Protein 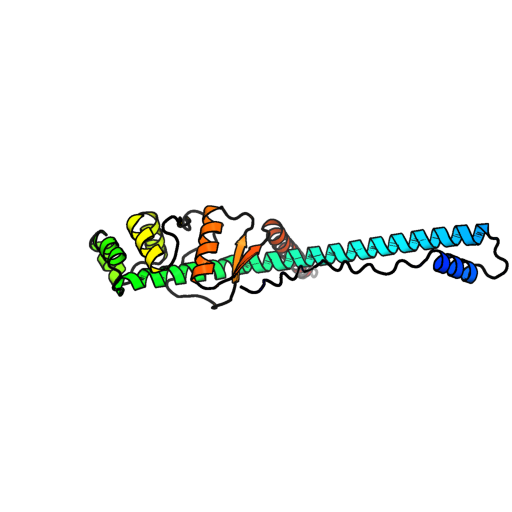AF-L1IC86-F1 (afdb_monomer_lite)

Foldseek 3Di:
DDDDDPDDPDDPPPPDDDDDLVNLLVVLCVVVDPPDDPVSSVVSSVVVVVVVVVVVVVVVVVVVVVVLVVLLVVLLVLLVCQLLQVLLLLLVLVVLLLCLLVDPQPQLVVLLVPDDPVVSVCSNVVNQFSVNVLVVLQVRLSNVLSSCVSLVHHSPQHDDDCPPDPSNSNPGRDPDRDDDPDQEHEDEPPDPPSVVSNVVRSSVSSNHYYDYHYPVSSVVSVVVVVVVVVVVVVVPDDPPDDDD

Secondary structure (DSSP, 8-state):
-----------------PPPHHHHHHHHHHHH-TT--HHHHHHHHHHHHHHHHHHHHHHHHHHHHHHHHHHHHHHHHHHHHHHHHHHHHHHHHHHHHHGGGG---HHHHHHHHTS-HHHHHHHHTT-S-HHHHHHHHHH-HHHHHHHHHHHT--TTPPPP-TTS-SSS---S--SS--S---SEEEEETTS-HHHHHHHHHHHHHTT-EEEEE-HHHHHHHHHHHHHHHHHHHHHTS-------

Sequence (244 aa):
MAEAATMRAGSEEQERPRRSHESLIATAMRLLGEQARGDQIALLAMLLQEKEMEKEFEIQLVMKDRDMAHAIQINKFKRQLSYVTQRYLLEKLFFKVFSLVDSQDRPAQQALAKLPTSLRKRFKQKSLSMTELNRLLLANHKLRIAAWEYVGLPRWLQLPHFDESPELLCGILSEAMHSPNGAYVYISDQAPAVEAKFFKNLARVFRKELETYNQDLAEQGIQEEVVEARRTAATAAPVADASA

Radius of gyration: 30.84 Å; chains: 1; bounding box: 62×76×94 Å

pLDDT: mean 79.37, std 16.98, range [31.97, 97.69]

Structure (mmCIF, N/CA/C/O backbone):
data_AF-L1IC86-F1
#
_entry.id   AF-L1IC86-F1
#
loop_
_atom_site.group_PDB
_atom_site.id
_atom_site.type_symbol
_atom_site.label_atom_id
_atom_site.label_alt_id
_atom_site.label_comp_id
_atom_site.label_asym_id
_atom_site.label_entity_id
_atom_site.label_seq_id
_atom_site.pdbx_PDB_ins_code
_atom_site.Cartn_x
_atom_site.Cartn_y
_atom_site.Cartn_z
_atom_site.occupancy
_atom_site.B_iso_or_equiv
_atom_site.auth_seq_id
_atom_site.auth_comp_id
_atom_site.auth_asym_id
_atom_site.auth_atom_id
_atom_site.pdbx_PDB_model_num
ATOM 1 N N . MET A 1 1 ? -21.423 -28.073 -15.593 1.00 45.12 1 MET A N 1
ATOM 2 C CA . MET A 1 1 ? -20.290 -28.671 -16.327 1.00 45.12 1 MET A CA 1
ATOM 3 C C . MET A 1 1 ? -20.274 -28.058 -17.714 1.00 45.12 1 MET A C 1
ATOM 5 O O . MET A 1 1 ? -21.299 -28.160 -18.369 1.00 45.12 1 MET A O 1
ATOM 9 N N . ALA A 1 2 ? -19.182 -27.360 -18.042 1.00 31.97 2 ALA A N 1
ATOM 10 C CA . ALA A 1 2 ? -18.778 -26.717 -19.310 1.00 31.97 2 ALA A CA 1
ATOM 11 C C . ALA A 1 2 ? -17.946 -25.491 -18.880 1.00 31.97 2 ALA A C 1
ATOM 13 O O . ALA A 1 2 ? -18.489 -24.550 -18.310 1.00 31.97 2 ALA A O 1
ATOM 14 N N . GLU A 1 3 ? -16.646 -25.668 -18.671 1.00 32.69 3 GLU A N 1
ATOM 15 C CA . GLU A 1 3 ? -15.548 -25.534 -19.646 1.00 32.69 3 GLU A CA 1
ATOM 16 C C . GLU A 1 3 ? -14.850 -24.180 -19.473 1.00 32.69 3 GLU A C 1
ATOM 18 O O . GLU A 1 3 ? -15.354 -23.115 -19.815 1.00 32.69 3 GLU A O 1
ATOM 23 N N . ALA A 1 4 ? -13.679 -24.266 -18.845 1.00 37.12 4 ALA A N 1
ATOM 24 C CA . ALA A 1 4 ? -12.734 -23.188 -18.662 1.00 37.12 4 ALA A CA 1
ATOM 25 C C . ALA A 1 4 ? -11.945 -22.992 -19.962 1.00 37.12 4 ALA A C 1
ATOM 27 O O . ALA A 1 4 ? -11.180 -23.868 -20.363 1.00 37.12 4 ALA A O 1
ATOM 28 N N . ALA A 1 5 ? -12.101 -21.831 -20.595 1.00 36.03 5 ALA A N 1
ATOM 29 C CA . ALA A 1 5 ? -11.202 -21.380 -21.648 1.00 36.03 5 ALA A CA 1
ATOM 30 C C . ALA A 1 5 ? -10.031 -20.620 -21.011 1.00 36.03 5 ALA A C 1
ATOM 32 O O . ALA A 1 5 ? -10.081 -19.417 -20.761 1.00 36.03 5 ALA A O 1
ATOM 33 N N . THR A 1 6 ? -8.970 -21.364 -20.721 1.00 38.81 6 THR A N 1
ATOM 34 C CA . THR A 1 6 ? -7.653 -20.851 -20.350 1.00 38.81 6 THR A CA 1
ATOM 35 C C . THR A 1 6 ? -6.984 -20.283 -21.603 1.00 38.81 6 THR A C 1
ATOM 37 O O . THR A 1 6 ? -6.349 -21.024 -22.351 1.00 38.81 6 THR A O 1
ATOM 40 N N . MET A 1 7 ? -7.112 -18.981 -21.863 1.00 34.59 7 MET A N 1
ATOM 41 C CA . MET A 1 7 ? -6.262 -18.327 -22.861 1.00 34.59 7 MET A CA 1
ATOM 42 C C . MET A 1 7 ? -4.906 -18.006 -22.233 1.00 34.59 7 MET A C 1
ATOM 44 O O . MET A 1 7 ? -4.754 -17.078 -21.442 1.00 34.59 7 MET A O 1
ATOM 48 N N . ARG A 1 8 ? -3.923 -18.842 -22.577 1.00 36.06 8 ARG A N 1
ATOM 49 C CA . ARG A 1 8 ? -2.498 -18.553 -22.430 1.00 36.06 8 ARG A CA 1
ATOM 50 C C . ARG A 1 8 ? -2.175 -17.350 -23.317 1.00 36.06 8 ARG A C 1
ATOM 52 O O . ARG A 1 8 ? -2.253 -17.465 -24.535 1.00 36.06 8 ARG A O 1
ATOM 59 N N . ALA A 1 9 ? -1.795 -16.229 -22.714 1.00 37.00 9 ALA A N 1
ATOM 60 C CA . ALA A 1 9 ? -1.050 -15.192 -23.412 1.00 37.00 9 ALA A CA 1
ATOM 61 C C . ALA A 1 9 ? 0.350 -15.760 -23.688 1.00 37.00 9 ALA A C 1
ATOM 63 O O . ALA A 1 9 ? 1.214 -15.773 -22.813 1.00 37.00 9 ALA A O 1
ATOM 64 N N . GLY A 1 10 ? 0.512 -16.358 -24.867 1.00 35.22 10 GLY A N 1
ATOM 65 C CA . GLY A 1 10 ? 1.820 -16.662 -25.421 1.00 35.22 10 GLY A CA 1
ATOM 66 C C . GLY A 1 10 ? 2.490 -15.348 -25.786 1.00 35.22 10 GLY A C 1
ATOM 67 O O . GLY A 1 10 ? 1.904 -14.523 -26.481 1.00 35.22 10 GLY A O 1
ATOM 68 N N . SER A 1 11 ? 3.688 -15.152 -25.259 1.00 39.22 11 SER A N 1
ATOM 69 C CA . SER A 1 11 ? 4.608 -14.093 -25.632 1.00 39.22 11 SER A CA 1
ATOM 70 C C . SER A 1 11 ? 4.870 -14.178 -27.137 1.00 39.22 11 SER A C 1
ATOM 72 O O . SER A 1 11 ? 5.608 -15.050 -27.588 1.00 39.22 11 SER A O 1
ATOM 74 N N . GLU A 1 12 ? 4.252 -13.303 -27.925 1.00 37.78 12 GLU A N 1
ATOM 75 C CA . GLU A 1 12 ? 4.724 -13.019 -29.277 1.00 37.78 12 GLU A CA 1
ATOM 76 C C . GLU A 1 12 ? 6.005 -12.189 -29.137 1.00 37.78 12 GLU A C 1
ATOM 78 O O . GLU A 1 12 ? 5.991 -10.959 -29.132 1.00 37.78 12 GLU A O 1
ATOM 83 N N . GLU A 1 13 ? 7.133 -12.881 -28.963 1.00 36.81 13 GLU A N 1
ATOM 84 C CA . GLU A 1 13 ? 8.427 -12.356 -29.384 1.00 36.81 13 GLU A CA 1
ATOM 85 C C . GLU A 1 13 ? 8.321 -12.107 -30.887 1.00 36.81 13 GLU A C 1
ATOM 87 O O . GLU A 1 13 ? 8.366 -13.017 -31.714 1.00 36.81 13 GLU A O 1
ATOM 92 N N . GLN A 1 14 ? 8.079 -10.851 -31.237 1.00 36.75 14 GLN A N 1
ATOM 93 C CA . GLN A 1 14 ? 8.044 -10.390 -32.609 1.00 36.75 14 GLN A CA 1
ATOM 94 C C . GLN A 1 14 ? 9.484 -10.420 -33.143 1.00 36.75 14 GLN A C 1
ATOM 96 O O . GLN A 1 14 ? 10.206 -9.424 -33.069 1.00 36.75 14 GLN A O 1
ATOM 101 N N . GLU A 1 15 ? 9.928 -11.584 -33.631 1.00 38.53 15 GLU A N 1
ATOM 102 C CA . GLU A 1 15 ? 11.187 -11.731 -34.365 1.00 38.53 15 GLU A CA 1
ATOM 103 C C . GLU A 1 15 ? 11.181 -10.739 -35.535 1.00 38.53 15 GLU A C 1
ATOM 105 O O . GLU A 1 15 ? 10.415 -10.860 -36.496 1.00 38.53 15 GLU A O 1
ATOM 110 N N . ARG A 1 16 ? 12.029 -9.709 -35.449 1.00 49.69 16 ARG A N 1
ATOM 111 C CA . ARG A 1 16 ? 12.295 -8.838 -36.594 1.00 49.69 16 ARG A CA 1
ATOM 112 C C . ARG A 1 16 ? 12.977 -9.668 -37.687 1.00 49.69 16 ARG A C 1
ATOM 114 O O . ARG A 1 16 ? 13.834 -10.495 -37.375 1.00 49.69 16 ARG A O 1
ATOM 121 N N . PRO A 1 17 ? 12.650 -9.450 -38.971 1.00 44.75 17 PRO A N 1
ATOM 122 C CA . PRO A 1 17 ? 13.227 -10.242 -40.044 1.00 44.75 17 PRO A CA 1
ATOM 123 C C . PRO A 1 17 ? 14.720 -9.925 -40.182 1.00 44.75 17 PRO A C 1
ATOM 125 O O . PRO A 1 17 ? 15.096 -8.832 -40.611 1.00 44.75 17 PRO A O 1
ATOM 128 N N . ARG A 1 18 ? 15.576 -10.901 -39.856 1.00 55.69 18 ARG A N 1
ATOM 129 C CA . ARG A 1 18 ? 16.980 -10.909 -40.286 1.00 55.69 18 ARG A CA 1
ATOM 130 C C . ARG A 1 18 ? 17.004 -10.883 -41.816 1.00 55.69 18 ARG A C 1
ATOM 132 O O . ARG A 1 18 ? 16.308 -11.673 -42.456 1.00 55.69 18 ARG A O 1
ATOM 139 N N . ARG A 1 19 ? 17.781 -9.984 -42.427 1.00 61.28 19 ARG A N 1
ATOM 140 C CA . ARG A 1 19 ? 18.000 -10.024 -43.882 1.00 61.28 19 ARG A CA 1
ATOM 141 C C . ARG A 1 19 ? 18.656 -11.354 -44.239 1.00 61.28 19 ARG A C 1
ATOM 143 O O . ARG A 1 19 ? 19.606 -11.774 -43.585 1.00 61.28 19 ARG A O 1
ATOM 150 N N . SER A 1 20 ? 18.135 -12.032 -45.259 1.00 68.19 20 SER A N 1
ATOM 151 C CA . SER A 1 20 ? 18.711 -13.302 -45.696 1.00 68.19 20 SER A CA 1
ATOM 152 C C . SER A 1 20 ? 20.136 -13.090 -46.218 1.00 68.19 20 SER A C 1
ATOM 154 O O . SER A 1 20 ? 20.454 -12.055 -46.807 1.00 68.19 20 SER A O 1
ATOM 156 N N . HIS A 1 21 ? 20.997 -14.091 -46.038 1.00 64.88 21 HIS A N 1
ATOM 157 C CA . HIS A 1 21 ? 22.374 -14.092 -46.548 1.00 64.88 21 HIS A CA 1
ATOM 158 C C . HIS A 1 21 ? 22.435 -13.793 -48.063 1.00 64.88 21 HIS A C 1
ATOM 160 O O . HIS A 1 21 ? 23.328 -13.102 -48.548 1.00 64.88 21 HIS A O 1
ATOM 166 N N . GLU A 1 22 ? 21.418 -14.225 -48.811 1.00 71.06 22 GLU A N 1
ATOM 167 C CA . GLU A 1 22 ? 21.241 -13.931 -50.238 1.00 71.06 22 GLU A CA 1
ATOM 168 C C . GLU A 1 22 ? 21.023 -12.432 -50.518 1.00 71.06 22 GLU A C 1
ATOM 170 O O . GLU A 1 22 ? 21.555 -11.895 -51.491 1.00 71.06 22 GLU A O 1
ATOM 175 N N . SER A 1 23 ? 20.314 -11.721 -49.634 1.00 78.31 23 SER A N 1
ATOM 176 C CA . SER A 1 23 ? 20.129 -10.267 -49.722 1.00 78.31 23 SER A CA 1
ATOM 177 C C . SER A 1 23 ? 21.435 -9.501 -49.483 1.00 78.31 23 SER A C 1
ATOM 179 O O . SER A 1 23 ? 21.640 -8.436 -50.075 1.00 78.31 23 SER A O 1
ATOM 181 N N . LEU A 1 24 ? 22.316 -10.015 -48.622 1.00 78.69 24 LEU A N 1
ATOM 182 C CA . LEU A 1 24 ? 23.615 -9.404 -48.326 1.00 78.69 24 LEU A CA 1
ATOM 183 C C . LEU A 1 24 ? 24.592 -9.586 -49.489 1.00 78.69 24 LEU A C 1
ATOM 185 O O . LEU A 1 24 ? 25.224 -8.616 -49.908 1.00 78.69 24 LEU A O 1
ATOM 189 N N . ILE A 1 25 ? 24.624 -10.780 -50.089 1.00 78.62 25 ILE A N 1
ATOM 190 C CA . ILE A 1 25 ? 25.391 -11.051 -51.313 1.00 78.62 25 ILE A CA 1
ATOM 191 C C . ILE A 1 25 ? 24.914 -10.154 -52.461 1.00 78.62 25 ILE A C 1
ATOM 193 O O . ILE A 1 25 ? 25.730 -9.498 -53.107 1.00 78.62 25 ILE A O 1
ATOM 197 N N . ALA A 1 26 ? 23.600 -10.049 -52.685 1.00 81.69 26 ALA A N 1
ATOM 198 C CA . ALA A 1 26 ? 23.048 -9.185 -53.729 1.00 81.69 26 ALA A CA 1
ATOM 199 C C . ALA A 1 26 ? 23.400 -7.699 -53.515 1.00 81.69 26 ALA A C 1
ATOM 201 O O . ALA A 1 26 ? 23.636 -6.960 -54.474 1.00 81.69 26 ALA A O 1
ATOM 202 N N . THR A 1 27 ? 23.473 -7.258 -52.256 1.00 82.31 27 THR A N 1
ATOM 203 C CA . THR A 1 27 ? 23.892 -5.893 -51.902 1.00 82.31 27 THR A CA 1
ATOM 204 C C . THR A 1 27 ? 25.390 -5.691 -52.137 1.00 82.31 27 THR A C 1
ATOM 206 O O . THR A 1 27 ? 25.781 -4.677 -52.713 1.00 82.31 27 THR A O 1
ATOM 209 N N . ALA A 1 28 ? 26.226 -6.666 -51.773 1.00 81.62 28 ALA A N 1
ATOM 210 C CA . ALA A 1 28 ? 27.666 -6.632 -52.014 1.00 81.62 28 ALA A CA 1
ATOM 211 C C . ALA A 1 28 ? 28.003 -6.609 -53.518 1.00 81.62 28 ALA A C 1
ATOM 213 O O . ALA A 1 28 ? 28.811 -5.790 -53.953 1.00 81.62 28 ALA A O 1
ATOM 214 N N . MET A 1 29 ? 27.326 -7.433 -54.327 1.00 82.00 29 MET A N 1
ATOM 215 C CA . MET A 1 29 ? 27.470 -7.442 -55.791 1.00 82.00 29 MET A CA 1
ATOM 216 C C . MET A 1 29 ? 27.085 -6.097 -56.414 1.00 82.00 29 MET A C 1
ATOM 218 O O . MET A 1 29 ? 27.783 -5.596 -57.292 1.00 82.00 29 MET A O 1
ATOM 222 N N . ARG A 1 30 ? 26.006 -5.471 -55.928 1.00 85.00 30 ARG A N 1
ATOM 223 C CA . ARG A 1 30 ? 25.581 -4.144 -56.394 1.00 85.00 30 ARG A CA 1
ATOM 224 C C . ARG A 1 30 ? 26.607 -3.054 -56.072 1.00 85.00 30 ARG A C 1
ATOM 226 O O . ARG A 1 30 ? 26.780 -2.142 -56.870 1.00 85.00 30 ARG A O 1
ATOM 233 N N . LEU A 1 31 ? 27.254 -3.130 -54.908 1.00 84.38 31 LEU A N 1
ATOM 234 C CA . LEU A 1 31 ? 28.225 -2.131 -54.453 1.00 84.38 31 LEU A CA 1
ATOM 235 C C . LEU A 1 31 ? 29.592 -2.260 -55.140 1.00 84.38 31 LEU A C 1
ATOM 237 O O . LEU A 1 31 ? 30.249 -1.246 -55.353 1.00 84.38 31 LEU A O 1
ATOM 241 N N . LEU A 1 32 ? 30.016 -3.479 -55.484 1.00 84.62 32 LEU A N 1
ATOM 242 C CA . LEU A 1 32 ? 31.308 -3.735 -56.136 1.00 84.62 32 LEU A CA 1
ATOM 243 C C . LEU A 1 32 ? 31.230 -3.736 -57.674 1.00 84.62 32 LEU A C 1
ATOM 245 O O . LEU A 1 32 ? 32.257 -3.581 -58.332 1.00 84.62 32 LEU A O 1
ATOM 249 N N . GLY A 1 33 ? 30.028 -3.882 -58.244 1.00 76.19 33 GLY A N 1
ATOM 250 C CA . GLY A 1 33 ? 29.794 -3.924 -59.689 1.00 76.19 33 GLY A CA 1
ATOM 251 C C . GLY A 1 33 ? 30.029 -5.305 -60.319 1.00 76.19 33 GLY A C 1
ATOM 252 O O . GLY A 1 33 ? 30.563 -6.222 -59.699 1.00 76.19 33 GLY A O 1
ATOM 253 N N . GLU A 1 34 ? 29.631 -5.459 -61.587 1.00 72.06 34 GLU A N 1
ATOM 254 C CA . GLU A 1 34 ? 29.561 -6.752 -62.302 1.00 72.06 34 GLU A CA 1
ATOM 255 C C . GLU A 1 34 ? 30.921 -7.445 -62.532 1.00 72.06 34 GLU A C 1
ATOM 257 O O . GLU A 1 34 ? 30.961 -8.626 -62.868 1.00 72.06 34 GLU A O 1
ATOM 262 N N . GLN A 1 35 ? 32.041 -6.741 -62.332 1.00 73.62 35 GLN A N 1
ATOM 263 C CA . GLN A 1 35 ? 33.403 -7.274 -62.505 1.00 73.62 35 GLN A CA 1
ATOM 264 C C . GLN A 1 35 ? 34.058 -7.747 -61.193 1.00 73.62 35 GLN A C 1
ATOM 266 O O . GLN A 1 35 ? 35.223 -8.156 -61.194 1.00 73.62 35 GLN A O 1
ATOM 271 N N . ALA A 1 36 ? 33.341 -7.682 -60.070 1.00 74.06 36 ALA A N 1
ATOM 272 C CA . ALA A 1 36 ? 33.864 -8.067 -58.766 1.00 74.06 36 ALA A CA 1
ATOM 273 C C . ALA A 1 36 ? 34.151 -9.573 -58.686 1.00 74.06 36 ALA A C 1
ATOM 275 O O . ALA A 1 36 ? 33.339 -10.407 -59.092 1.00 74.06 36 ALA A O 1
ATOM 276 N N . ARG A 1 37 ? 35.309 -9.943 -58.128 1.00 83.19 37 ARG A N 1
ATOM 277 C CA . ARG A 1 37 ? 35.649 -11.359 -57.912 1.00 83.19 37 ARG A CA 1
ATOM 278 C C . ARG A 1 37 ? 34.802 -11.942 -56.778 1.00 83.19 37 ARG A C 1
ATOM 280 O O . ARG A 1 37 ? 34.493 -11.237 -55.819 1.00 83.19 37 ARG A O 1
ATOM 287 N N . GLY A 1 38 ? 34.501 -13.241 -56.847 1.00 79.00 38 GLY A N 1
ATOM 288 C CA . GLY A 1 38 ? 33.705 -13.950 -55.833 1.00 79.00 38 GLY A CA 1
ATOM 289 C C . GLY A 1 38 ? 34.201 -13.732 -54.399 1.00 79.00 38 GLY A C 1
ATOM 290 O O . GLY A 1 38 ? 33.403 -13.435 -53.515 1.00 79.00 38 GLY A O 1
ATOM 291 N N . ASP A 1 39 ? 35.519 -13.747 -54.190 1.00 82.75 39 ASP A N 1
ATOM 292 C CA . ASP A 1 39 ? 36.127 -13.526 -52.870 1.00 82.75 39 ASP A CA 1
ATOM 293 C C . ASP A 1 39 ? 35.902 -12.098 -52.341 1.00 82.75 39 ASP A C 1
ATOM 295 O O . ASP A 1 39 ? 35.724 -11.893 -51.143 1.00 82.75 39 ASP A O 1
ATOM 299 N N . GLN A 1 40 ? 35.862 -11.097 -53.231 1.00 82.12 40 GLN A N 1
ATOM 300 C CA . GLN A 1 40 ? 35.591 -9.701 -52.864 1.00 82.12 40 GLN A CA 1
ATOM 301 C C . GLN A 1 40 ? 34.121 -9.511 -52.477 1.00 82.12 40 GLN A C 1
ATOM 303 O O . GLN A 1 40 ? 33.822 -8.797 -51.520 1.00 82.12 40 GLN A O 1
ATOM 308 N N . ILE A 1 41 ? 33.213 -10.184 -53.190 1.00 84.56 41 ILE A N 1
ATOM 309 C CA . ILE A 1 41 ? 31.779 -10.201 -52.879 1.00 84.56 41 ILE A CA 1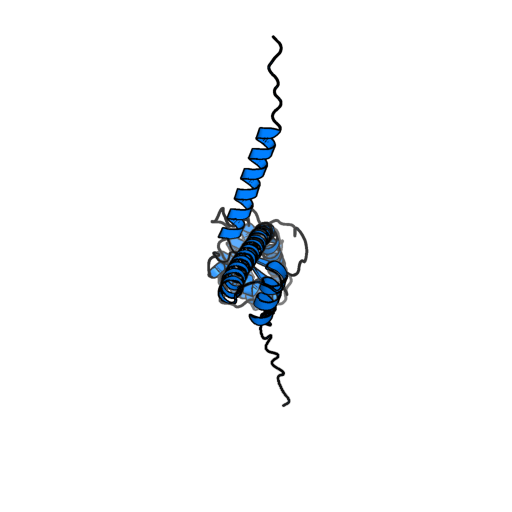
ATOM 310 C C . ILE A 1 41 ? 31.545 -10.874 -51.523 1.00 84.56 41 ILE A C 1
ATOM 312 O O . ILE A 1 41 ? 30.817 -10.328 -50.696 1.00 84.56 41 ILE A O 1
ATOM 316 N N . ALA A 1 42 ? 32.191 -12.017 -51.272 1.00 81.94 42 ALA A N 1
ATOM 317 C CA . ALA A 1 42 ? 32.094 -12.732 -50.003 1.00 81.94 42 ALA A CA 1
ATOM 318 C C . ALA A 1 42 ? 32.632 -11.894 -48.832 1.00 81.94 42 ALA A C 1
ATOM 320 O O . ALA A 1 42 ? 31.955 -11.761 -47.814 1.00 81.94 42 ALA A O 1
ATOM 321 N N . LEU A 1 43 ? 33.803 -11.263 -48.992 1.00 86.00 43 LEU A N 1
ATOM 322 C CA . LEU A 1 43 ? 34.384 -10.392 -47.968 1.00 86.00 43 LEU A CA 1
ATOM 323 C C . LEU A 1 43 ? 33.478 -9.197 -47.646 1.00 86.00 43 LEU A C 1
ATOM 325 O O . LEU A 1 43 ? 33.238 -8.906 -46.476 1.00 86.00 43 LEU A O 1
ATOM 329 N N . LEU A 1 44 ? 32.937 -8.522 -48.664 1.00 85.25 44 LEU A N 1
ATOM 330 C CA . LEU A 1 44 ? 32.038 -7.391 -48.441 1.00 85.25 44 LEU A CA 1
ATOM 331 C C . LEU A 1 44 ? 30.702 -7.828 -47.825 1.00 85.25 44 LEU A C 1
ATOM 333 O O . LEU A 1 44 ? 30.176 -7.118 -46.973 1.00 85.25 44 LEU A O 1
ATOM 337 N N . ALA A 1 45 ? 30.160 -8.987 -48.208 1.00 84.25 45 ALA A N 1
ATOM 338 C CA . ALA A 1 45 ? 28.946 -9.528 -47.599 1.00 84.25 45 ALA A CA 1
ATOM 339 C C . ALA A 1 45 ? 29.144 -9.832 -46.103 1.00 84.25 45 ALA A C 1
ATOM 341 O O . ALA A 1 45 ? 28.277 -9.478 -45.306 1.00 84.25 45 ALA A O 1
ATOM 342 N N . MET A 1 46 ? 30.296 -10.394 -45.712 1.00 83.62 46 MET A N 1
ATOM 343 C CA . MET A 1 46 ? 30.643 -10.604 -44.298 1.00 83.62 46 MET A CA 1
ATOM 344 C C . MET A 1 46 ? 30.756 -9.279 -43.531 1.00 83.62 46 MET A C 1
ATOM 346 O O . MET A 1 46 ? 30.157 -9.141 -42.470 1.00 83.62 46 MET A O 1
ATOM 350 N N . LEU A 1 47 ? 31.436 -8.270 -44.088 1.00 84.94 47 LEU A N 1
ATOM 351 C CA . LEU A 1 47 ? 31.549 -6.946 -43.455 1.00 84.94 47 LEU A CA 1
ATOM 352 C C . LEU A 1 47 ? 30.190 -6.237 -43.320 1.00 84.94 47 LEU A C 1
ATOM 354 O O . LEU A 1 47 ? 29.930 -5.547 -42.335 1.00 84.94 47 LEU A O 1
ATOM 358 N N . LEU A 1 48 ? 29.302 -6.392 -44.308 1.00 84.25 48 LEU A N 1
ATOM 359 C CA . LEU A 1 48 ? 27.933 -5.878 -44.227 1.00 84.25 48 LEU A CA 1
ATOM 360 C C . LEU A 1 48 ? 27.131 -6.599 -43.140 1.00 84.25 48 LEU A C 1
ATOM 362 O O . LEU A 1 48 ? 26.387 -5.940 -42.416 1.00 84.25 48 LEU A O 1
ATOM 366 N N . GLN A 1 49 ? 27.310 -7.914 -43.001 1.00 85.56 49 GLN A N 1
ATOM 367 C CA . GLN A 1 49 ? 26.687 -8.700 -41.942 1.00 85.56 49 GLN A CA 1
ATOM 368 C C . GLN A 1 49 ? 27.165 -8.260 -40.552 1.00 85.56 49 GLN A C 1
ATOM 370 O O . GLN A 1 49 ? 26.334 -8.038 -39.676 1.00 85.56 49 GLN A O 1
ATOM 375 N N . GLU A 1 50 ? 28.474 -8.081 -40.351 1.00 83.62 50 GLU A N 1
ATOM 376 C CA . GLU A 1 50 ? 29.039 -7.573 -39.090 1.00 83.62 50 GLU A CA 1
ATOM 377 C C . GLU A 1 50 ? 28.458 -6.203 -38.728 1.00 83.62 50 GLU A C 1
ATOM 379 O O . GLU A 1 50 ? 27.945 -6.018 -37.626 1.00 83.62 50 GLU A O 1
ATOM 384 N N . LYS A 1 51 ? 28.417 -5.274 -39.688 1.00 83.88 51 LYS A N 1
ATOM 385 C CA . LYS A 1 51 ? 27.844 -3.939 -39.482 1.00 83.88 51 LYS A CA 1
ATOM 386 C C . LYS A 1 51 ? 26.340 -3.961 -39.186 1.00 83.88 51 LYS A C 1
ATOM 388 O O . LYS A 1 51 ? 25.835 -3.087 -38.481 1.00 83.88 51 LYS A O 1
ATOM 393 N N . GLU A 1 52 ? 25.590 -4.902 -39.760 1.00 83.12 52 GLU A N 1
ATOM 394 C CA . GLU A 1 52 ? 24.171 -5.088 -39.428 1.00 83.12 52 GLU A CA 1
ATOM 395 C C . GLU A 1 52 ? 23.998 -5.646 -38.008 1.00 83.12 52 GLU A C 1
ATOM 397 O O . GLU A 1 52 ? 23.147 -5.139 -37.276 1.00 83.12 52 GLU A O 1
ATOM 402 N N . MET A 1 53 ? 24.841 -6.596 -37.585 1.00 81.25 53 MET A N 1
ATOM 403 C CA . MET A 1 53 ? 24.840 -7.112 -36.210 1.00 81.25 53 MET A CA 1
ATOM 404 C C . MET A 1 53 ? 25.189 -6.028 -35.183 1.00 81.25 53 MET A C 1
ATOM 406 O O . MET A 1 53 ? 24.516 -5.927 -34.159 1.00 81.25 53 MET A O 1
ATOM 410 N N . GLU A 1 54 ? 26.187 -5.185 -35.458 1.00 84.25 54 GLU A N 1
ATOM 411 C CA . GLU A 1 54 ? 26.543 -4.047 -34.595 1.00 84.25 54 GLU A CA 1
ATOM 412 C C . GLU A 1 54 ? 25.367 -3.079 -34.420 1.00 84.25 54 GLU A C 1
ATOM 414 O O . GLU A 1 54 ? 25.021 -2.712 -33.299 1.00 84.25 54 GLU A O 1
ATOM 419 N N . LYS A 1 55 ? 24.689 -2.716 -35.515 1.00 82.12 55 LYS A N 1
ATOM 420 C CA . LYS A 1 55 ? 23.499 -1.854 -35.453 1.00 82.12 55 LYS A CA 1
ATOM 421 C C . LYS A 1 55 ? 22.351 -2.492 -34.683 1.00 82.12 55 LYS A C 1
ATOM 423 O O . LYS A 1 55 ? 21.631 -1.799 -33.969 1.00 82.12 55 LYS A O 1
ATOM 428 N N . GLU A 1 56 ? 22.132 -3.791 -34.855 1.00 79.75 56 GLU A N 1
ATOM 429 C CA . GLU A 1 56 ? 21.093 -4.504 -34.115 1.00 79.75 56 GLU A CA 1
ATOM 430 C C . GLU A 1 56 ? 21.406 -4.521 -32.615 1.00 79.75 56 GLU A C 1
ATOM 432 O O . GLU A 1 56 ? 20.517 -4.266 -31.801 1.00 79.75 56 GLU A O 1
ATOM 437 N N . PHE A 1 57 ? 22.677 -4.711 -32.256 1.00 77.62 57 PHE A N 1
ATOM 438 C CA . PHE A 1 57 ? 23.152 -4.602 -30.882 1.00 77.62 57 PHE A CA 1
ATOM 439 C C . PHE A 1 57 ? 22.953 -3.190 -30.305 1.00 77.62 57 PHE A C 1
ATOM 441 O O . PHE A 1 57 ? 22.413 -3.051 -29.208 1.00 77.62 57 PHE A O 1
ATOM 448 N N . GLU A 1 58 ? 23.298 -2.136 -31.049 1.00 83.25 58 GLU A N 1
ATOM 449 C CA . GLU A 1 58 ? 23.051 -0.743 -30.643 1.00 83.25 58 GLU A CA 1
ATOM 450 C C . GLU A 1 58 ? 21.559 -0.459 -30.421 1.00 83.25 58 GLU A C 1
ATOM 452 O O . GLU A 1 58 ? 21.178 0.158 -29.425 1.00 83.25 58 GLU A O 1
ATOM 457 N N . ILE A 1 59 ? 20.691 -0.933 -31.322 1.00 79.56 59 ILE A N 1
ATOM 458 C CA . ILE A 1 59 ? 19.238 -0.775 -31.184 1.00 79.56 59 ILE A CA 1
ATOM 459 C C . ILE A 1 59 ? 18.737 -1.486 -29.923 1.00 79.56 59 ILE A C 1
ATOM 461 O O . ILE A 1 59 ? 17.934 -0.909 -29.188 1.00 79.56 59 ILE A O 1
ATOM 465 N N . GLN A 1 60 ? 19.203 -2.709 -29.654 1.00 71.69 60 GLN A N 1
ATOM 466 C CA . GLN A 1 60 ? 18.839 -3.442 -28.438 1.00 71.69 60 GLN A CA 1
ATOM 467 C C . GLN A 1 60 ? 19.296 -2.709 -27.175 1.00 71.69 60 GLN A C 1
ATOM 469 O O . GLN A 1 60 ? 18.533 -2.631 -26.212 1.00 71.69 60 GLN A O 1
ATOM 474 N N . LEU A 1 61 ? 20.500 -2.132 -27.190 1.00 78.19 61 LEU A N 1
ATOM 475 C CA . LEU A 1 61 ? 21.019 -1.348 -26.075 1.00 78.19 61 LEU A CA 1
ATOM 476 C C . LEU A 1 61 ? 20.132 -0.124 -25.797 1.00 78.19 61 LEU A C 1
ATOM 478 O O . LEU A 1 61 ? 19.662 0.047 -24.676 1.00 78.19 61 LEU A O 1
ATOM 482 N N . VAL A 1 62 ? 19.799 0.659 -26.830 1.00 78.19 62 VAL A N 1
ATOM 483 C CA . VAL A 1 62 ? 18.924 1.840 -26.697 1.00 78.19 62 VAL A CA 1
ATOM 484 C C . VAL A 1 62 ? 17.520 1.461 -26.220 1.00 78.19 62 VAL A C 1
ATOM 486 O O . VAL A 1 62 ? 16.922 2.188 -25.426 1.00 78.19 62 VAL A O 1
ATOM 489 N N . MET A 1 63 ? 16.962 0.345 -26.702 1.00 72.62 63 MET A N 1
ATOM 490 C CA . MET A 1 63 ? 15.659 -0.139 -26.231 1.00 72.62 63 MET A CA 1
ATOM 491 C C . MET A 1 63 ? 15.716 -0.507 -24.746 1.00 72.62 63 MET A C 1
ATOM 493 O O . MET A 1 63 ? 14.885 -0.031 -23.976 1.00 72.62 63 MET A O 1
ATOM 497 N N . LYS A 1 64 ? 16.744 -1.254 -24.330 1.00 79.25 64 LYS A N 1
ATOM 498 C CA . LYS A 1 64 ? 16.960 -1.630 -22.929 1.00 79.25 64 LYS A CA 1
ATOM 499 C C . LYS A 1 64 ? 17.126 -0.409 -22.019 1.00 79.25 64 LYS A C 1
ATOM 501 O O . LYS A 1 64 ? 16.565 -0.387 -20.925 1.00 79.25 64 LYS A O 1
ATOM 506 N N . ASP A 1 65 ? 17.845 0.614 -22.475 1.00 82.50 65 ASP A N 1
ATOM 507 C CA . ASP A 1 65 ? 18.034 1.858 -21.724 1.00 82.50 65 ASP A CA 1
ATOM 508 C C . ASP A 1 65 ? 16.714 2.620 -21.546 1.00 82.50 65 ASP A C 1
ATOM 510 O O . ASP A 1 65 ? 16.419 3.121 -20.459 1.00 82.50 65 ASP A O 1
ATOM 514 N N . ARG A 1 66 ? 15.872 2.669 -22.588 1.00 81.44 66 ARG A N 1
ATOM 515 C CA . ARG A 1 66 ? 14.533 3.280 -22.505 1.00 81.44 66 ARG A CA 1
ATOM 516 C C . ARG A 1 66 ? 13.613 2.522 -21.558 1.00 81.44 66 ARG A C 1
ATOM 518 O O . ARG A 1 66 ? 12.922 3.156 -20.762 1.00 81.44 66 ARG A O 1
ATOM 525 N N . ASP A 1 67 ? 13.618 1.196 -21.627 1.00 86.81 67 ASP A N 1
ATOM 526 C CA . ASP A 1 67 ? 12.815 0.352 -20.742 1.00 86.81 67 ASP A CA 1
ATOM 527 C C . ASP A 1 67 ? 13.240 0.534 -19.281 1.00 86.81 67 ASP A C 1
ATOM 529 O O . ASP A 1 67 ? 12.391 0.660 -18.395 1.00 86.81 67 ASP A O 1
ATOM 533 N N . MET A 1 68 ? 14.549 0.640 -19.033 1.00 88.00 68 MET A N 1
ATOM 534 C CA . MET A 1 68 ? 15.092 0.926 -17.707 1.00 88.00 68 MET A CA 1
ATOM 535 C C . MET A 1 68 ? 14.670 2.311 -17.206 1.00 88.00 68 MET A C 1
ATOM 537 O O . MET A 1 68 ? 14.144 2.428 -16.100 1.00 88.00 68 MET A O 1
ATOM 541 N N . ALA A 1 69 ? 14.824 3.356 -18.025 1.00 87.06 69 ALA A N 1
ATOM 542 C CA . ALA A 1 69 ? 14.405 4.711 -17.666 1.00 87.06 69 ALA A CA 1
ATOM 543 C C . ALA A 1 69 ? 12.901 4.775 -17.345 1.00 87.06 69 ALA A C 1
ATOM 545 O O . ALA A 1 69 ? 12.483 5.397 -16.366 1.00 87.06 69 ALA A O 1
ATOM 546 N N . HIS A 1 70 ? 12.077 4.079 -18.129 1.00 88.50 70 HIS A N 1
ATOM 547 C CA . HIS A 1 70 ? 10.644 3.976 -17.880 1.00 88.50 70 HIS A CA 1
ATOM 548 C C . HIS A 1 70 ? 10.334 3.232 -16.569 1.00 88.50 70 HIS A C 1
ATOM 550 O O . HIS A 1 70 ? 9.496 3.686 -15.785 1.00 88.50 70 HIS A O 1
ATOM 556 N N . ALA A 1 71 ? 11.038 2.132 -16.285 1.00 89.56 71 ALA A N 1
ATOM 557 C CA . ALA A 1 71 ? 10.895 1.392 -15.034 1.00 89.56 71 ALA A CA 1
ATOM 558 C C . ALA A 1 71 ? 11.274 2.242 -13.809 1.00 89.56 71 ALA A C 1
ATOM 560 O O . ALA A 1 71 ? 10.551 2.222 -12.808 1.00 89.56 71 ALA A O 1
ATOM 561 N N . ILE A 1 72 ? 12.353 3.024 -13.891 1.00 90.50 72 ILE A N 1
ATOM 562 C CA . ILE A 1 72 ? 12.775 3.968 -12.844 1.00 90.50 72 ILE A CA 1
ATOM 563 C C . ILE A 1 72 ? 11.659 4.981 -12.559 1.00 90.50 72 ILE A C 1
ATOM 565 O O . ILE A 1 72 ? 11.228 5.131 -11.412 1.00 90.50 72 ILE A O 1
ATOM 569 N N . GLN A 1 73 ? 11.120 5.619 -13.603 1.00 90.00 73 GLN A N 1
ATOM 570 C CA . GLN A 1 73 ? 10.056 6.615 -13.456 1.00 90.00 73 GLN A CA 1
ATOM 571 C C . GLN A 1 73 ? 8.782 6.016 -12.849 1.00 90.00 73 GLN A C 1
ATOM 573 O O . GLN A 1 73 ? 8.242 6.567 -11.889 1.00 90.00 73 GLN A O 1
ATOM 578 N N . ILE A 1 74 ? 8.316 4.862 -13.341 1.00 91.75 74 ILE A N 1
ATOM 579 C CA . ILE A 1 74 ? 7.119 4.204 -12.796 1.00 91.75 74 ILE A CA 1
ATOM 580 C C . ILE A 1 74 ? 7.290 3.891 -11.309 1.00 91.75 74 ILE A C 1
ATOM 582 O O . ILE A 1 74 ? 6.393 4.180 -10.515 1.00 91.75 74 ILE A O 1
ATOM 586 N N . ASN A 1 75 ? 8.421 3.304 -10.913 1.00 93.19 75 ASN A N 1
ATOM 587 C CA . ASN A 1 75 ? 8.637 2.921 -9.519 1.00 93.19 75 ASN A CA 1
ATOM 588 C C . ASN A 1 75 ? 8.756 4.144 -8.605 1.00 93.19 75 ASN A C 1
ATOM 590 O O . ASN A 1 75 ? 8.180 4.142 -7.515 1.00 93.19 75 ASN A O 1
ATOM 594 N N . LYS A 1 76 ? 9.385 5.226 -9.075 1.00 91.00 76 LYS A N 1
ATOM 595 C CA . LYS A 1 76 ? 9.380 6.525 -8.391 1.00 91.00 76 LYS A CA 1
ATOM 596 C C . LYS A 1 76 ? 7.955 7.042 -8.163 1.00 91.00 76 LYS A C 1
ATOM 598 O O . LYS A 1 76 ? 7.612 7.385 -7.031 1.00 91.00 76 LYS A O 1
ATOM 603 N N . PHE A 1 77 ? 7.105 7.058 -9.193 1.00 88.38 77 PHE A N 1
ATOM 604 C CA . PHE A 1 77 ? 5.712 7.506 -9.057 1.00 88.38 77 PHE A CA 1
ATOM 605 C C . PHE A 1 77 ? 4.912 6.629 -8.089 1.00 88.38 77 PHE A C 1
ATOM 607 O O . PHE A 1 77 ? 4.221 7.146 -7.209 1.00 88.38 77 PHE A O 1
ATOM 614 N N . LYS A 1 78 ? 5.032 5.300 -8.193 1.00 90.81 78 LYS A N 1
ATOM 615 C CA . LYS A 1 78 ? 4.380 4.371 -7.257 1.00 90.81 78 LYS A CA 1
ATOM 616 C C . LYS A 1 78 ? 4.835 4.608 -5.819 1.00 90.81 78 LYS A C 1
ATOM 618 O O . LYS A 1 78 ? 3.993 4.649 -4.923 1.00 90.81 78 LYS A O 1
ATOM 623 N N . ARG A 1 79 ? 6.132 4.844 -5.594 1.00 89.62 79 ARG A N 1
ATOM 624 C CA . ARG A 1 79 ? 6.668 5.202 -4.274 1.00 89.62 79 ARG A CA 1
ATOM 625 C C . ARG A 1 79 ? 6.066 6.506 -3.756 1.00 89.62 79 ARG A C 1
ATOM 627 O O . ARG A 1 79 ? 5.630 6.538 -2.610 1.00 89.62 79 ARG A O 1
ATOM 634 N N . GLN A 1 80 ? 5.972 7.552 -4.575 1.00 85.56 80 GLN A N 1
ATOM 635 C CA . GLN A 1 80 ? 5.343 8.820 -4.175 1.00 85.56 80 GLN A CA 1
ATOM 636 C C . GLN A 1 80 ? 3.861 8.644 -3.796 1.00 85.56 80 GLN A C 1
ATOM 638 O O . GLN A 1 80 ? 3.386 9.249 -2.834 1.00 85.56 80 GLN A O 1
ATOM 643 N N . LEU A 1 81 ? 3.133 7.784 -4.515 1.00 86.62 81 LEU A N 1
ATOM 644 C CA . LEU A 1 81 ? 1.721 7.493 -4.250 1.00 86.62 81 LEU A CA 1
ATOM 645 C C . LEU A 1 81 ? 1.496 6.486 -3.112 1.00 86.62 81 LEU A C 1
ATOM 647 O O . LEU A 1 81 ? 0.388 6.423 -2.568 1.00 86.62 81 LEU A O 1
ATOM 651 N N . SER A 1 82 ? 2.510 5.700 -2.743 1.00 86.94 82 SER A N 1
ATOM 652 C CA . SER A 1 82 ? 2.401 4.648 -1.724 1.00 86.94 82 SER A CA 1
ATOM 653 C C . SER A 1 82 ? 1.870 5.191 -0.403 1.00 86.94 82 SER A C 1
ATOM 655 O O . SER A 1 82 ? 0.851 4.702 0.078 1.00 86.94 82 SER A O 1
ATOM 657 N N . TYR A 1 83 ? 2.441 6.292 0.093 1.00 80.88 83 TYR A N 1
ATOM 658 C CA . TYR A 1 83 ? 1.971 6.964 1.302 1.00 80.88 83 TYR A CA 1
ATOM 659 C C . TYR A 1 83 ? 0.476 7.269 1.239 1.00 80.88 83 TYR A C 1
ATOM 661 O O . TYR A 1 83 ? -0.303 6.834 2.087 1.00 80.88 83 TYR A O 1
ATOM 669 N N . VAL A 1 84 ? 0.064 8.032 0.227 1.00 80.06 84 VAL A N 1
ATOM 670 C CA . VAL A 1 84 ? -1.299 8.563 0.146 1.00 80.06 84 VAL A CA 1
ATOM 671 C C . VAL A 1 84 ? -2.308 7.425 0.017 1.00 80.06 84 VAL A C 1
ATOM 673 O O . VAL A 1 84 ? -3.337 7.425 0.693 1.00 80.06 84 VAL A O 1
ATOM 676 N N . THR A 1 85 ? -1.996 6.421 -0.804 1.00 86.12 85 THR A N 1
ATOM 677 C CA . THR A 1 85 ? -2.882 5.272 -1.021 1.00 86.12 85 THR A CA 1
ATOM 678 C C . THR A 1 85 ? -2.982 4.376 0.215 1.00 86.12 85 THR A C 1
ATOM 680 O O . THR A 1 85 ? -4.089 4.013 0.614 1.00 86.12 85 THR A O 1
ATOM 683 N N . GLN A 1 86 ? -1.868 4.069 0.883 1.00 87.56 86 GLN A N 1
ATOM 684 C CA . GLN A 1 86 ? -1.862 3.278 2.116 1.00 87.56 86 GLN A CA 1
ATOM 685 C C . GLN A 1 86 ? -2.585 3.993 3.262 1.00 87.56 86 GLN A C 1
ATOM 687 O O . GLN A 1 86 ? -3.457 3.403 3.911 1.00 87.56 86 GLN A O 1
ATOM 692 N N . ARG A 1 87 ? -2.286 5.283 3.467 1.00 83.38 87 ARG A N 1
ATOM 693 C CA . ARG A 1 87 ? -2.936 6.135 4.471 1.00 83.38 87 ARG A CA 1
ATOM 694 C C . ARG A 1 87 ? -4.446 6.168 4.275 1.00 83.38 87 ARG A C 1
ATOM 696 O O . ARG A 1 87 ? -5.181 5.953 5.234 1.00 83.38 87 ARG A O 1
ATOM 703 N N . TYR A 1 88 ? -4.912 6.359 3.041 1.00 83.75 88 TYR A N 1
ATOM 704 C CA . TYR A 1 88 ? -6.339 6.359 2.729 1.00 83.75 88 TYR A CA 1
ATOM 705 C C . TYR A 1 88 ? -7.023 5.047 3.146 1.00 83.75 88 TYR A C 1
ATOM 707 O O . TYR A 1 88 ? -8.106 5.069 3.738 1.00 83.75 88 TYR A O 1
ATOM 715 N N . LEU A 1 89 ? -6.408 3.886 2.878 1.00 88.06 89 LEU A N 1
ATOM 716 C CA . LEU A 1 89 ? -6.984 2.604 3.302 1.00 88.06 89 LEU A CA 1
ATOM 717 C C . LEU A 1 89 ? -6.988 2.432 4.819 1.00 88.06 89 LEU A C 1
ATOM 719 O O . LEU A 1 89 ? -7.958 1.889 5.350 1.00 88.06 89 LEU A O 1
ATOM 723 N N . LEU A 1 90 ? -5.939 2.881 5.506 1.00 88.75 90 LEU A N 1
ATOM 724 C CA . LEU A 1 90 ? -5.870 2.853 6.967 1.00 88.75 90 LEU A CA 1
ATOM 725 C C . LEU A 1 90 ? -6.941 3.742 7.597 1.00 88.75 90 LEU A C 1
ATOM 727 O O . LEU A 1 90 ? -7.679 3.294 8.472 1.00 88.75 90 LEU A O 1
ATOM 731 N N . GLU A 1 91 ? -7.093 4.970 7.110 1.00 85.31 91 GLU A N 1
ATOM 732 C CA . GLU A 1 91 ? -8.143 5.883 7.562 1.00 85.31 91 GLU A CA 1
ATOM 733 C C . GLU A 1 91 ? -9.523 5.255 7.323 1.00 85.31 91 GLU A C 1
ATOM 735 O O . GLU A 1 91 ? -10.336 5.162 8.244 1.00 85.31 91 GLU A O 1
ATOM 740 N N . LYS A 1 92 ? -9.773 4.704 6.129 1.00 88.88 92 LYS A N 1
ATOM 741 C CA . LYS A 1 92 ? -11.038 4.030 5.793 1.00 88.88 92 LYS A CA 1
ATOM 742 C C . LYS A 1 92 ? -11.316 2.801 6.666 1.00 88.88 92 LYS A C 1
ATOM 744 O O . LYS A 1 92 ? -12.470 2.559 7.033 1.00 88.88 92 LYS A O 1
ATOM 749 N N . LEU A 1 93 ? -10.283 2.029 7.008 1.00 92.25 93 LEU A N 1
ATOM 750 C CA . LEU A 1 93 ? -10.369 0.939 7.980 1.00 92.25 93 LEU A CA 1
ATOM 751 C C . LEU A 1 93 ? -10.833 1.470 9.329 1.00 92.25 93 LEU A C 1
ATOM 753 O O . LEU A 1 93 ? -11.827 0.991 9.866 1.00 92.25 93 LEU A O 1
ATOM 757 N N . PHE A 1 94 ? -10.142 2.469 9.860 1.00 89.81 94 PHE A N 1
ATOM 758 C CA . PHE A 1 94 ? -10.423 3.001 11.182 1.00 89.81 94 PHE A CA 1
ATOM 759 C C . PHE A 1 94 ? -11.785 3.693 11.274 1.00 89.81 94 PHE A C 1
ATOM 761 O O . PHE A 1 94 ? -12.494 3.493 12.260 1.00 89.81 94 PHE A O 1
ATOM 768 N N . PHE A 1 95 ? -12.232 4.375 10.218 1.00 88.00 95 PHE A N 1
ATOM 769 C CA . PHE A 1 95 ? -13.609 4.862 10.127 1.00 88.00 95 PHE A CA 1
ATOM 770 C C . PHE A 1 95 ? -14.632 3.726 10.228 1.00 88.00 95 PHE A C 1
ATOM 772 O O . PHE A 1 95 ? -15.582 3.836 11.003 1.00 88.00 95 PHE A O 1
ATOM 779 N N . LYS A 1 96 ? -14.420 2.604 9.522 1.00 91.00 96 LYS A N 1
ATOM 780 C CA . LYS A 1 96 ? -15.282 1.421 9.682 1.00 91.00 96 LYS A CA 1
ATOM 781 C C . LYS A 1 96 ? -15.211 0.836 11.092 1.00 91.00 96 LYS A C 1
ATOM 783 O O . LYS A 1 96 ? -16.228 0.390 11.612 1.00 91.00 96 LYS A O 1
ATOM 788 N N . VAL A 1 97 ? -14.041 0.840 11.727 1.00 91.94 97 VAL A N 1
ATOM 789 C CA . VAL A 1 97 ? -13.896 0.376 13.115 1.00 91.94 97 VAL A CA 1
ATOM 790 C C . VAL A 1 97 ? -14.677 1.272 14.082 1.00 91.94 97 VAL A C 1
ATOM 792 O O . VAL A 1 97 ? -15.314 0.759 14.997 1.00 91.94 97 VAL A O 1
ATOM 795 N N . PHE A 1 98 ? -14.730 2.589 13.870 1.00 88.56 98 PHE A N 1
ATOM 796 C CA . PHE A 1 98 ? -15.596 3.462 14.671 1.00 88.56 98 PHE A CA 1
ATOM 797 C C . PHE A 1 98 ? -17.088 3.178 14.477 1.00 88.56 98 PHE A C 1
ATOM 799 O O . PHE A 1 98 ? -17.863 3.336 15.422 1.00 88.56 98 PHE A O 1
ATOM 806 N N . SER A 1 99 ? -17.504 2.709 13.298 1.00 88.38 99 SER A N 1
ATOM 807 C CA . SER A 1 99 ? -18.886 2.274 13.054 1.00 88.38 99 SER A CA 1
ATOM 808 C C . SER A 1 99 ? -19.306 1.071 13.907 1.00 88.38 99 SER A C 1
ATOM 810 O O . SER A 1 99 ? -20.502 0.812 14.023 1.00 88.38 99 SER A O 1
ATOM 812 N N . LEU A 1 100 ? -18.371 0.381 14.577 1.00 86.81 100 LEU A N 1
ATOM 813 C CA . LEU A 1 100 ? -18.702 -0.657 15.556 1.00 86.81 100 LEU A CA 1
ATOM 814 C C . LEU A 1 100 ? -19.622 -0.153 16.663 1.00 86.81 100 LEU A C 1
ATOM 816 O O . LEU A 1 100 ? -20.466 -0.916 17.122 1.00 86.81 100 LEU A O 1
ATOM 820 N N . VAL A 1 101 ? -19.479 1.110 17.077 1.00 82.88 101 VAL A N 1
ATOM 821 C CA . VAL A 1 101 ? -20.307 1.720 18.131 1.00 82.88 101 VAL A CA 1
ATOM 822 C C . VAL A 1 101 ? -21.788 1.632 17.788 1.00 82.88 101 VAL A C 1
ATOM 824 O O . VAL A 1 101 ? -22.596 1.305 18.655 1.00 82.88 101 VAL A O 1
ATOM 827 N N . ASP A 1 102 ? -22.098 1.873 16.517 1.00 84.75 102 ASP A N 1
ATOM 828 C CA . ASP A 1 102 ? -23.452 1.942 15.975 1.00 84.75 102 ASP A CA 1
ATOM 829 C C . ASP A 1 102 ? -23.920 0.572 15.442 1.00 84.75 102 ASP A C 1
ATOM 831 O O . ASP A 1 102 ? -25.045 0.425 14.968 1.00 84.75 102 ASP A O 1
ATOM 835 N N . SER A 1 103 ? -23.060 -0.451 15.504 1.00 83.81 103 SER A N 1
ATOM 836 C CA . SER A 1 103 ? -23.341 -1.780 14.962 1.00 83.81 103 SER A CA 1
ATOM 837 C C . SER A 1 103 ? -24.167 -2.649 15.918 1.00 83.81 103 SER A C 1
ATOM 839 O O . SER A 1 103 ? -24.016 -2.585 17.138 1.00 83.81 103 SER A O 1
ATOM 841 N N . GLN A 1 104 ? -24.981 -3.550 15.361 1.00 86.38 104 GLN A N 1
ATOM 842 C CA . GLN A 1 104 ? -25.649 -4.618 16.120 1.00 86.38 104 GLN A CA 1
ATOM 843 C C . GLN A 1 104 ? -24.770 -5.875 16.283 1.00 86.38 104 GLN A C 1
ATOM 845 O O . GLN A 1 104 ? -25.250 -6.921 16.724 1.00 86.38 104 GLN A O 1
ATOM 850 N N . ASP A 1 105 ? -23.483 -5.792 15.929 1.00 88.25 105 ASP A N 1
ATOM 851 C CA . ASP A 1 105 ? -22.555 -6.917 15.991 1.00 88.25 105 ASP A CA 1
ATOM 852 C C . ASP A 1 105 ? -22.265 -7.288 17.454 1.00 88.25 105 ASP A C 1
ATOM 854 O O . ASP A 1 105 ? -21.553 -6.586 18.179 1.00 88.25 105 ASP A O 1
ATOM 858 N N . ARG A 1 106 ? -22.867 -8.390 17.925 1.00 87.62 106 ARG A N 1
ATOM 859 C CA . ARG A 1 106 ? -22.740 -8.829 19.325 1.00 87.62 106 ARG A CA 1
ATOM 860 C C . ARG A 1 106 ? -21.278 -9.080 19.726 1.00 87.62 106 ARG A C 1
ATOM 862 O O . ARG A 1 106 ? -20.906 -8.590 20.796 1.00 87.62 106 ARG A O 1
ATOM 869 N N . PRO A 1 107 ? -20.448 -9.801 18.942 1.00 87.56 107 PRO A N 1
ATOM 870 C CA . PRO A 1 107 ? -19.029 -9.970 19.259 1.00 87.56 107 PRO A CA 1
ATOM 871 C C . PRO A 1 107 ? -18.285 -8.644 19.459 1.00 87.56 107 PRO A C 1
ATOM 873 O O . PRO A 1 107 ? -17.573 -8.481 20.455 1.00 87.56 107 PRO A O 1
ATOM 876 N N . ALA A 1 108 ? -18.486 -7.670 18.574 1.00 85.69 108 ALA A N 1
ATOM 877 C CA . ALA A 1 108 ? -17.842 -6.371 18.673 1.00 85.69 108 ALA A CA 1
ATOM 878 C C . ALA A 1 108 ? -18.343 -5.555 19.862 1.00 85.69 108 ALA A C 1
ATOM 880 O O . ALA A 1 108 ? -17.531 -5.004 20.606 1.00 85.69 108 ALA A O 1
ATOM 881 N N . GLN A 1 109 ? -19.652 -5.541 20.123 1.00 89.31 109 GLN A N 1
ATOM 882 C CA . GLN A 1 109 ? -20.208 -4.864 21.297 1.00 89.31 109 GLN A CA 1
ATOM 883 C C . GLN A 1 109 ? -19.685 -5.471 22.607 1.00 89.31 109 GLN A C 1
ATOM 885 O O . GLN A 1 109 ? -19.348 -4.742 23.543 1.00 89.31 109 GLN A O 1
ATOM 890 N N . GLN A 1 110 ? -19.531 -6.798 22.674 1.00 90.69 110 GLN A N 1
ATOM 891 C CA . GLN A 1 110 ? -18.912 -7.470 23.820 1.00 90.69 110 GLN A CA 1
ATOM 892 C C . GLN A 1 110 ? -17.428 -7.124 23.974 1.00 90.69 110 GLN A C 1
ATOM 894 O O . GLN A 1 110 ? -16.948 -6.986 25.102 1.00 90.69 110 GLN A O 1
ATOM 899 N N . ALA A 1 111 ? -16.687 -6.988 22.872 1.00 90.50 111 ALA A N 1
ATOM 900 C CA . ALA A 1 111 ? -15.291 -6.566 22.916 1.00 90.50 111 ALA A CA 1
ATOM 901 C C . ALA A 1 111 ? -15.158 -5.111 23.399 1.00 90.50 111 ALA A C 1
ATOM 903 O O . ALA A 1 111 ? -14.341 -4.834 24.276 1.00 90.50 111 ALA A O 1
ATOM 904 N N . LEU A 1 112 ? -16.017 -4.206 22.916 1.00 89.56 112 LEU A N 1
ATOM 905 C CA . LEU A 1 112 ? -16.078 -2.810 23.360 1.00 89.56 112 LEU A CA 1
ATOM 906 C C . LEU A 1 112 ? -16.479 -2.679 24.834 1.00 89.56 112 LEU A C 1
ATOM 908 O O . LEU A 1 112 ? -15.974 -1.806 25.539 1.00 89.56 112 LEU A O 1
ATOM 912 N N . ALA A 1 113 ? -17.372 -3.542 25.324 1.00 89.81 113 ALA A N 1
ATOM 913 C CA . ALA A 1 113 ? -17.810 -3.533 26.718 1.00 89.81 113 ALA A CA 1
ATOM 914 C C . ALA A 1 113 ? -16.686 -3.865 27.714 1.00 89.81 113 ALA A C 1
ATOM 916 O O . ALA A 1 113 ? -16.779 -3.452 28.867 1.00 89.81 113 ALA A O 1
ATOM 917 N N . LYS A 1 114 ? -15.639 -4.574 27.268 1.00 91.19 114 LYS A N 1
ATOM 918 C CA . LYS A 1 114 ? -14.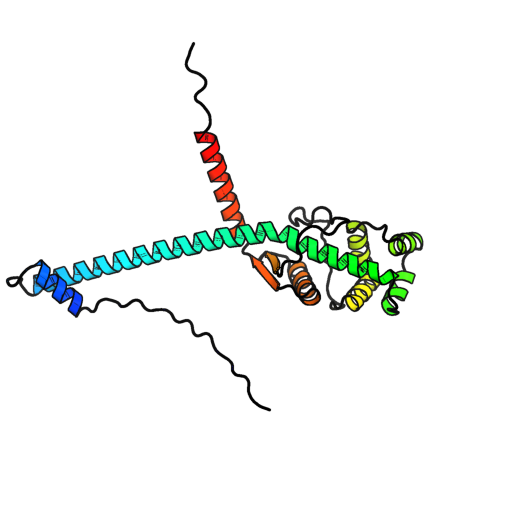469 -4.954 28.080 1.00 91.19 114 LYS A CA 1
ATOM 919 C C . LYS A 1 114 ? -13.399 -3.864 28.157 1.00 91.19 114 LYS A C 1
ATOM 921 O O . LYS A 1 114 ? -12.446 -4.016 28.915 1.00 91.19 114 LYS A O 1
ATOM 926 N N . LEU A 1 115 ? -13.530 -2.792 27.377 1.00 90.38 115 LEU A N 1
ATOM 927 C CA . LEU A 1 115 ? -12.621 -1.655 27.462 1.00 90.38 115 LEU A CA 1
ATOM 928 C C . LEU A 1 115 ? -12.848 -0.873 28.767 1.00 90.38 115 LEU A C 1
ATOM 930 O O . LEU A 1 115 ? -13.996 -0.763 29.212 1.00 90.38 115 LEU A O 1
ATOM 934 N N . PRO A 1 116 ? -11.796 -0.260 29.343 1.00 91.94 116 PRO A N 1
ATOM 935 C CA . PRO A 1 116 ? -11.939 0.677 30.453 1.00 91.94 116 PRO A CA 1
ATOM 936 C C . PRO A 1 116 ? -12.987 1.753 30.155 1.00 91.94 116 PRO A C 1
ATOM 938 O O . PRO A 1 116 ? -13.067 2.251 29.032 1.00 91.94 116 PRO A O 1
ATOM 941 N N . THR A 1 117 ? -13.772 2.148 31.160 1.00 90.38 117 THR A N 1
ATOM 942 C CA . THR A 1 117 ? -14.915 3.065 30.994 1.00 90.38 117 THR A CA 1
ATOM 943 C C . THR A 1 117 ? -14.541 4.372 30.289 1.00 90.38 117 THR A C 1
ATOM 945 O O . THR A 1 117 ? -15.289 4.837 29.428 1.00 90.38 117 THR A O 1
ATOM 948 N N . SER A 1 118 ? -13.373 4.940 30.604 1.00 90.00 118 SER A N 1
ATOM 949 C CA . SER A 1 118 ? -12.846 6.152 29.963 1.00 90.00 118 SER A CA 1
ATOM 950 C C . SER A 1 118 ? -12.598 5.950 28.464 1.00 90.00 118 SER A C 1
ATOM 952 O O . SER A 1 118 ? -13.105 6.721 27.649 1.00 90.00 118 SER A O 1
ATOM 954 N N . LEU A 1 119 ? -11.894 4.879 28.086 1.00 88.44 119 LEU A N 1
ATOM 955 C CA . LEU A 1 119 ? -11.622 4.526 26.690 1.00 88.44 119 LEU A CA 1
ATOM 956 C C . LEU A 1 119 ? -12.902 4.177 25.936 1.00 88.44 119 LEU A C 1
ATOM 958 O O . LEU A 1 119 ? -13.108 4.657 24.826 1.00 88.44 119 LEU A O 1
ATOM 962 N N . ARG A 1 120 ? -13.802 3.408 26.554 1.00 88.56 120 ARG A N 1
ATOM 963 C CA . ARG A 1 120 ? -15.104 3.076 25.974 1.00 88.56 120 ARG A CA 1
ATOM 964 C C . ARG A 1 120 ? -15.925 4.334 25.695 1.00 88.56 120 ARG A C 1
ATOM 966 O O . ARG A 1 120 ? -16.534 4.422 24.634 1.00 88.56 120 ARG A O 1
ATOM 973 N N . LYS A 1 121 ? -15.951 5.306 26.616 1.00 89.88 121 LYS A N 1
ATOM 974 C CA . LYS A 1 121 ? -16.656 6.583 26.419 1.00 89.88 121 LYS A CA 1
ATOM 975 C C . LYS A 1 121 ? -16.083 7.345 25.224 1.00 89.88 121 LYS A C 1
ATOM 977 O O . LYS A 1 121 ? -16.852 7.736 24.352 1.00 89.88 121 LYS A O 1
ATOM 982 N N . ARG A 1 122 ? -14.756 7.482 25.148 1.00 90.00 122 ARG A N 1
ATOM 983 C CA . ARG A 1 122 ? -14.078 8.159 24.029 1.00 90.00 122 ARG A CA 1
ATOM 984 C C . ARG A 1 122 ? -14.306 7.457 22.692 1.00 90.00 122 ARG A C 1
ATOM 986 O O . ARG A 1 122 ? -14.634 8.106 21.705 1.00 90.00 122 ARG A O 1
ATOM 993 N N . PHE A 1 123 ? -14.225 6.128 22.677 1.00 87.38 123 PHE A N 1
ATOM 994 C CA . PHE A 1 123 ? -14.507 5.323 21.490 1.00 87.38 123 PHE A CA 1
ATOM 995 C C . PHE A 1 123 ? -15.949 5.529 21.011 1.00 87.38 123 PHE A C 1
ATOM 997 O O . PHE A 1 123 ? -16.173 5.803 19.836 1.00 87.38 123 PHE A O 1
ATOM 1004 N N . LYS A 1 124 ? -16.930 5.477 21.927 1.00 85.69 124 LYS A N 1
ATOM 1005 C CA . LYS A 1 124 ? -18.346 5.727 21.609 1.00 85.69 124 LYS A CA 1
ATOM 1006 C C . LYS A 1 124 ? -18.605 7.135 21.078 1.00 85.69 124 LYS A C 1
ATOM 1008 O O . LYS A 1 124 ? -19.439 7.310 20.202 1.00 85.69 124 LYS A O 1
ATOM 1013 N N . GLN A 1 125 ? -17.887 8.122 21.601 1.00 87.25 125 GLN A N 1
ATOM 1014 C CA . GLN A 1 125 ? -17.967 9.512 21.157 1.00 87.25 125 GLN A CA 1
ATOM 1015 C C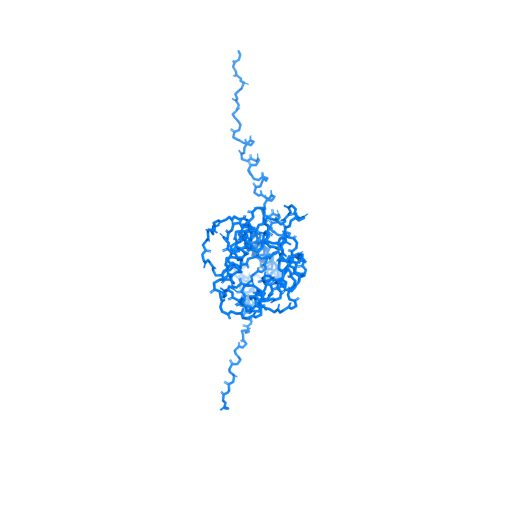 . GLN A 1 125 ? -17.164 9.788 19.877 1.00 87.25 125 GLN A C 1
ATOM 1017 O O . GLN A 1 125 ? -17.174 10.924 19.416 1.00 87.25 125 GLN A O 1
ATOM 1022 N N . LYS A 1 126 ? -16.468 8.783 19.319 1.00 84.12 126 LYS A N 1
ATOM 1023 C CA . LYS A 1 126 ? -15.565 8.925 18.164 1.00 84.12 126 LYS A CA 1
ATOM 1024 C C . LYS A 1 126 ? -14.531 10.046 18.371 1.00 84.12 126 LYS A C 1
ATOM 1026 O O . LYS A 1 126 ? -14.170 10.743 17.437 1.00 84.12 126 LYS A O 1
ATOM 1031 N N . SER A 1 127 ? -14.064 10.208 19.615 1.00 85.50 127 SER A N 1
ATOM 1032 C CA . SER A 1 127 ? -13.096 11.237 20.038 1.00 85.50 127 SER A CA 1
ATOM 1033 C C . SER A 1 127 ? -11.688 10.682 20.289 1.00 85.50 127 SER A C 1
ATOM 1035 O O . SER A 1 127 ? -10.864 11.297 20.972 1.00 85.50 127 SER A O 1
ATOM 1037 N N . LEU A 1 128 ? -11.424 9.467 19.804 1.00 85.81 128 LEU A N 1
ATOM 1038 C CA . LEU A 1 128 ? -10.073 8.926 19.714 1.00 85.81 128 LEU A CA 1
ATOM 1039 C C . LEU A 1 128 ? -9.480 9.380 18.385 1.00 85.81 128 LEU A C 1
ATOM 1041 O O . LEU A 1 128 ? -10.107 9.191 17.345 1.00 85.81 128 LEU A O 1
ATOM 1045 N N . SER A 1 129 ? -8.264 9.911 18.419 1.00 83.25 129 SER A N 1
ATOM 1046 C CA . SER A 1 129 ? -7.494 10.106 17.193 1.00 83.25 129 SER A CA 1
ATOM 1047 C C . SER A 1 129 ? -7.211 8.752 16.532 1.00 83.25 129 SER A C 1
ATOM 1049 O O . SER A 1 129 ? -7.168 7.707 17.193 1.00 83.25 129 SER A O 1
ATOM 1051 N N . MET A 1 130 ? -6.962 8.751 15.223 1.00 82.25 130 MET A N 1
ATOM 1052 C CA . MET A 1 130 ? -6.618 7.527 14.491 1.00 82.25 130 MET A CA 1
ATOM 1053 C C . MET A 1 130 ? -5.354 6.853 15.048 1.00 82.25 130 MET A C 1
ATOM 1055 O O . MET A 1 130 ? -5.286 5.629 15.130 1.00 82.25 130 MET A O 1
ATOM 1059 N N . THR A 1 131 ? -4.386 7.643 15.520 1.00 80.75 131 THR A N 1
ATOM 1060 C CA . THR A 1 131 ? -3.187 7.145 16.208 1.00 80.75 131 THR A CA 1
ATOM 1061 C C . THR A 1 131 ? -3.529 6.449 17.527 1.00 80.75 131 THR A C 1
ATOM 1063 O O . THR A 1 131 ? -3.005 5.374 17.818 1.00 80.75 131 THR A O 1
ATOM 1066 N N . GLU A 1 132 ? -4.429 7.017 18.333 1.00 85.62 132 GLU A N 1
ATOM 1067 C CA . GLU A 1 132 ? -4.891 6.362 19.563 1.00 85.62 132 GLU A CA 1
ATOM 1068 C C . GLU A 1 132 ? -5.677 5.084 19.270 1.00 85.62 132 GLU A C 1
ATOM 1070 O O . GLU A 1 132 ? -5.516 4.094 19.983 1.00 85.62 132 GLU A O 1
ATOM 1075 N N . LEU A 1 133 ? -6.490 5.076 18.211 1.00 88.06 133 LEU A N 1
ATOM 1076 C CA . LEU A 1 133 ? -7.200 3.880 17.773 1.00 88.06 133 LEU A CA 1
ATOM 1077 C C . LEU A 1 133 ? -6.228 2.790 17.300 1.00 88.06 133 LEU A C 1
ATOM 1079 O O . LEU A 1 133 ? -6.391 1.631 17.683 1.00 88.06 133 LEU A O 1
ATOM 1083 N N . ASN A 1 134 ? -5.189 3.149 16.541 1.00 88.12 134 ASN A N 1
ATOM 1084 C CA . ASN A 1 134 ? -4.132 2.224 16.137 1.00 88.12 134 ASN A CA 1
ATOM 1085 C C . ASN A 1 134 ? -3.479 1.564 17.363 1.00 88.12 134 ASN A C 1
ATOM 1087 O O . ASN A 1 134 ? -3.474 0.337 17.479 1.00 88.12 134 ASN A O 1
ATOM 1091 N N . ARG A 1 135 ? -3.038 2.369 18.341 1.00 87.00 135 ARG A N 1
ATOM 1092 C CA . ARG A 1 135 ? -2.461 1.866 19.602 1.00 87.00 135 ARG A CA 1
ATOM 1093 C C . ARG A 1 135 ? -3.440 0.990 20.381 1.00 87.00 135 ARG A C 1
ATOM 1095 O O . ARG A 1 135 ? -3.056 -0.051 20.913 1.00 87.00 135 ARG A O 1
ATOM 1102 N N . LEU A 1 136 ? -4.718 1.370 20.424 1.00 90.38 136 LEU A N 1
ATOM 1103 C CA . LEU A 1 136 ? -5.756 0.589 21.092 1.00 90.38 136 LEU A CA 1
ATOM 1104 C C . LEU A 1 136 ? -5.913 -0.798 20.453 1.00 90.38 136 LEU A C 1
ATOM 1106 O O . LEU A 1 136 ? -6.001 -1.787 21.181 1.00 90.38 136 LEU A O 1
ATOM 1110 N N . LEU A 1 137 ? -5.937 -0.882 19.121 1.00 92.06 137 LEU A N 1
ATOM 1111 C CA . LEU A 1 137 ? -6.065 -2.137 18.371 1.00 92.06 137 LEU A CA 1
ATOM 1112 C C . LEU A 1 137 ? -4.795 -3.000 18.435 1.00 92.06 137 LEU A C 1
ATOM 1114 O O . LEU A 1 137 ? -4.894 -4.232 18.436 1.00 92.06 137 LEU A O 1
ATOM 1118 N N . LEU A 1 138 ? -3.614 -2.384 18.524 1.00 90.44 138 LEU A N 1
ATOM 1119 C CA . LEU A 1 138 ? -2.359 -3.091 18.790 1.00 90.44 138 LEU A CA 1
ATOM 1120 C C . LEU A 1 138 ? -2.400 -3.756 20.173 1.00 90.44 138 LEU A C 1
ATOM 1122 O O . LEU A 1 138 ? -2.232 -4.974 20.272 1.00 90.44 138 LEU A O 1
ATOM 1126 N N . ALA A 1 139 ? -2.743 -2.988 21.213 1.00 90.62 139 ALA A N 1
ATOM 1127 C CA . ALA A 1 139 ? -2.773 -3.456 22.598 1.00 90.62 139 ALA A CA 1
ATOM 1128 C C . ALA A 1 139 ? -3.926 -4.434 22.906 1.00 90.62 139 ALA A C 1
ATOM 1130 O O . ALA A 1 139 ? -3.798 -5.299 23.772 1.00 90.62 139 ALA A O 1
ATOM 1131 N N . ASN A 1 140 ? -5.067 -4.329 22.213 1.00 92.62 140 ASN A N 1
ATOM 1132 C CA . ASN A 1 140 ? -6.270 -5.108 22.523 1.00 92.62 140 ASN A CA 1
ATOM 1133 C C . ASN A 1 140 ? -6.584 -6.145 21.442 1.00 92.62 140 ASN A C 1
ATOM 1135 O O . ASN A 1 140 ? -7.451 -5.945 20.591 1.00 92.62 140 ASN A O 1
ATOM 1139 N N . HIS A 1 141 ? -5.958 -7.321 21.545 1.00 92.62 141 HIS A N 1
ATOM 1140 C CA . HIS A 1 141 ? -6.149 -8.437 20.609 1.00 92.62 141 HIS A CA 1
ATOM 1141 C C . HIS A 1 141 ? -7.625 -8.828 20.399 1.00 92.62 141 HIS A C 1
ATOM 1143 O O . HIS A 1 141 ? -8.061 -9.048 19.272 1.00 92.62 141 HIS A O 1
ATOM 1149 N N . LYS A 1 142 ? -8.422 -8.888 21.476 1.00 92.38 142 LYS A N 1
ATOM 1150 C CA . LYS A 1 142 ? -9.853 -9.242 21.393 1.00 92.38 142 LYS A CA 1
ATOM 1151 C C . LYS A 1 142 ? -10.668 -8.192 20.635 1.00 92.38 142 LYS A C 1
ATOM 1153 O O . LYS A 1 142 ? -11.544 -8.560 19.860 1.00 92.38 142 LYS A O 1
ATOM 1158 N N . LEU A 1 143 ? -10.369 -6.908 20.846 1.00 93.06 143 LEU A N 1
ATOM 1159 C CA . LEU A 1 143 ? -11.017 -5.820 20.116 1.00 93.06 143 LEU A CA 1
ATOM 1160 C C . LEU A 1 143 ? -10.631 -5.859 18.639 1.00 93.06 143 LEU A C 1
ATOM 1162 O O . LEU A 1 143 ? -11.508 -5.763 17.788 1.00 93.06 143 LEU A O 1
ATOM 1166 N N . ARG A 1 144 ? -9.343 -6.060 18.339 1.00 94.88 144 ARG A N 1
ATOM 1167 C CA . ARG A 1 144 ? -8.849 -6.167 16.964 1.00 94.88 144 ARG A CA 1
ATOM 1168 C C . ARG A 1 144 ? -9.503 -7.312 16.200 1.00 94.88 144 ARG A C 1
ATOM 1170 O O . ARG A 1 144 ? -9.957 -7.094 15.087 1.00 94.88 144 ARG A O 1
ATOM 1177 N N . ILE A 1 145 ? -9.606 -8.501 16.800 1.00 95.19 145 ILE A N 1
ATOM 1178 C CA . ILE A 1 145 ? -10.296 -9.638 16.173 1.00 95.19 145 ILE A CA 1
ATOM 1179 C C . ILE A 1 145 ? -11.747 -9.286 15.846 1.00 95.19 145 ILE A C 1
ATOM 1181 O O . ILE A 1 145 ? -12.174 -9.484 14.713 1.00 95.19 145 ILE A O 1
ATOM 1185 N N . ALA A 1 146 ? -12.486 -8.731 16.809 1.00 93.94 146 ALA A N 1
ATOM 1186 C CA . ALA A 1 146 ? -13.888 -8.390 16.592 1.00 93.94 146 ALA A CA 1
ATOM 1187 C C . ALA A 1 146 ? -14.055 -7.295 15.524 1.00 93.94 146 ALA A C 1
ATOM 1189 O O . ALA A 1 146 ? -14.931 -7.381 14.668 1.00 93.94 146 ALA A O 1
ATOM 1190 N N . ALA A 1 147 ? -13.165 -6.300 15.525 1.00 94.56 147 ALA A N 1
ATOM 1191 C CA . ALA A 1 147 ? -13.115 -5.278 14.492 1.00 94.56 147 ALA A CA 1
ATOM 1192 C C . ALA A 1 147 ? -12.820 -5.875 13.109 1.00 94.56 147 ALA A C 1
ATOM 1194 O O . ALA A 1 147 ? -13.431 -5.474 12.122 1.00 94.56 147 ALA A O 1
ATOM 1195 N N . TRP A 1 148 ? -11.904 -6.842 13.023 1.00 96.00 148 TRP A N 1
ATOM 1196 C CA . TRP A 1 148 ? -11.536 -7.462 11.754 1.00 96.00 148 TRP A CA 1
ATOM 1197 C C . TRP A 1 148 ? -12.696 -8.269 11.199 1.00 96.00 148 TRP A C 1
ATOM 1199 O O . TRP A 1 148 ? -13.033 -8.102 10.032 1.00 96.00 148 TRP A O 1
ATOM 1209 N N . GLU A 1 149 ? -13.356 -9.065 12.036 1.00 94.19 149 GLU A N 1
ATOM 1210 C CA . GLU A 1 149 ? -14.549 -9.814 11.642 1.00 94.19 149 GLU A CA 1
ATOM 1211 C C . GLU A 1 149 ? -15.638 -8.898 11.090 1.00 94.19 149 GLU A C 1
ATOM 1213 O O . GLU A 1 149 ? -16.130 -9.138 9.989 1.00 94.19 149 GLU A O 1
ATOM 1218 N N . TYR A 1 150 ? -15.939 -7.808 11.798 1.00 93.38 150 TYR A N 1
ATOM 1219 C CA . TYR A 1 150 ? -16.928 -6.827 11.361 1.00 93.38 150 TYR A CA 1
ATOM 1220 C C . TYR A 1 150 ? -16.579 -6.188 10.010 1.00 93.38 150 TYR A C 1
ATOM 1222 O O . TYR A 1 150 ? -17.443 -5.976 9.160 1.00 93.38 150 TYR A O 1
ATOM 1230 N N . VAL A 1 151 ? -15.299 -5.878 9.791 1.00 93.81 151 VAL A N 1
ATOM 1231 C CA . VAL A 1 151 ? -14.827 -5.258 8.547 1.00 93.81 151 VAL A CA 1
ATOM 1232 C C . VAL A 1 151 ? -14.723 -6.272 7.394 1.00 93.81 151 VAL A C 1
ATOM 1234 O O . VAL A 1 151 ? -14.749 -5.864 6.230 1.00 93.81 151 VAL A O 1
ATOM 1237 N N . GLY A 1 152 ? -14.643 -7.574 7.689 1.00 94.62 152 GLY A N 1
ATOM 1238 C CA . GLY A 1 152 ? -14.423 -8.651 6.714 1.00 94.62 152 GLY A CA 1
ATOM 1239 C C . GLY A 1 152 ? -12.950 -9.049 6.533 1.00 94.62 152 GLY A C 1
ATOM 1240 O O . GLY A 1 152 ? -12.576 -9.635 5.515 1.00 94.62 152 GLY A O 1
ATOM 1241 N N . LEU A 1 153 ? -12.095 -8.716 7.500 1.00 96.88 153 LEU A N 1
ATOM 1242 C CA . LEU A 1 153 ? -10.685 -9.099 7.551 1.00 96.88 153 LEU A CA 1
ATOM 1243 C C . LEU A 1 153 ? -10.486 -10.435 8.297 1.00 96.88 153 LEU A C 1
ATOM 1245 O O . LEU A 1 153 ? -11.256 -10.773 9.198 1.00 96.88 153 LEU A O 1
ATOM 1249 N N . PRO A 1 154 ? -9.430 -11.207 7.976 1.00 96.62 154 PRO A N 1
ATOM 1250 C CA . PRO A 1 154 ? -9.120 -12.439 8.700 1.00 96.62 154 PRO A CA 1
ATOM 1251 C C . PRO A 1 154 ? -8.747 -12.183 10.166 1.00 96.62 154 PRO A C 1
ATOM 1253 O O . PRO A 1 154 ? -7.919 -11.324 10.449 1.00 96.62 154 PRO A O 1
ATOM 1256 N N . ARG A 1 155 ? -9.255 -13.001 11.098 1.00 95.25 155 ARG A N 1
ATOM 1257 C CA . ARG A 1 155 ? -8.993 -12.880 12.552 1.00 95.25 155 ARG A CA 1
ATOM 1258 C C . ARG A 1 155 ? -7.506 -12.887 12.925 1.00 95.25 155 ARG A C 1
ATOM 1260 O O . ARG A 1 155 ? -7.095 -12.219 13.864 1.00 95.25 155 ARG A O 1
ATOM 1267 N N . TRP A 1 156 ? -6.705 -13.659 12.195 1.00 94.38 156 TRP A N 1
ATOM 1268 C CA . TRP A 1 156 ? -5.264 -13.797 12.422 1.00 94.38 156 TRP A CA 1
ATOM 1269 C C . TRP A 1 156 ? -4.443 -12.633 11.851 1.00 94.38 156 TRP A C 1
ATOM 1271 O O . TRP A 1 156 ? -3.225 -12.610 12.025 1.00 94.38 156 TRP A O 1
ATOM 1281 N N . LEU A 1 157 ? -5.067 -11.697 11.126 1.00 96.06 157 LEU A N 1
ATOM 1282 C CA . LEU A 1 157 ? -4.357 -10.610 10.465 1.00 96.06 157 LEU A CA 1
ATOM 1283 C C . LEU A 1 157 ? -3.752 -9.663 11.506 1.00 96.06 157 LEU A C 1
ATOM 1285 O O . LEU A 1 157 ? -4.462 -9.036 12.296 1.00 96.06 157 LEU A O 1
ATOM 1289 N N . GLN A 1 158 ? -2.427 -9.565 11.495 1.00 92.81 158 GLN A N 1
ATOM 1290 C CA . GLN A 1 158 ? -1.686 -8.672 12.376 1.00 92.81 158 GLN A CA 1
ATOM 1291 C C . GLN A 1 158 ? -1.775 -7.235 11.861 1.00 92.81 158 GLN A C 1
ATOM 1293 O O . GLN A 1 158 ? -1.777 -7.008 10.653 1.00 92.81 158 GLN A O 1
ATOM 1298 N N . LEU A 1 159 ? -1.875 -6.285 12.790 1.00 90.81 159 LEU A N 1
ATOM 1299 C CA . LEU A 1 159 ? -1.802 -4.857 12.500 1.00 90.81 159 LEU A CA 1
ATOM 1300 C C . LEU A 1 159 ? -0.319 -4.449 12.562 1.00 90.81 159 LEU A C 1
ATOM 1302 O O . LEU A 1 159 ? 0.301 -4.720 13.593 1.00 90.81 159 LEU A O 1
ATOM 1306 N N . PRO A 1 160 ? 0.264 -3.873 11.495 1.00 87.50 160 PRO A N 1
ATOM 1307 C CA . PRO A 1 160 ? 1.633 -3.365 11.531 1.00 87.50 160 PRO A CA 1
ATOM 1308 C C . PRO A 1 160 ? 1.799 -2.238 12.563 1.00 87.50 160 PRO A C 1
ATOM 1310 O O . PRO A 1 160 ? 0.847 -1.517 12.868 1.00 87.50 160 PRO A O 1
ATOM 1313 N N . HIS A 1 161 ? 3.012 -2.083 13.093 1.00 79.75 161 HIS A N 1
ATOM 1314 C CA . HIS A 1 161 ? 3.358 -0.991 14.006 1.00 79.75 161 HIS A CA 1
ATOM 1315 C C . HIS A 1 161 ? 3.706 0.253 13.183 1.00 79.75 161 HIS A C 1
ATOM 1317 O O . HIS A 1 161 ? 4.820 0.401 12.691 1.00 79.75 161 HIS A O 1
ATOM 1323 N N . PHE A 1 162 ? 2.718 1.123 12.978 1.00 68.25 162 PHE A N 1
ATOM 1324 C CA . PHE A 1 162 ? 2.868 2.363 12.202 1.00 68.25 162 PHE A CA 1
ATOM 1325 C C . PHE A 1 162 ? 3.490 3.523 13.001 1.00 68.25 162 PHE A C 1
ATOM 1327 O O . PHE A 1 162 ? 3.629 4.624 12.479 1.00 68.25 162 PHE A O 1
ATOM 1334 N N . ASP A 1 163 ? 3.808 3.307 14.275 1.00 55.88 163 ASP A N 1
ATOM 1335 C CA . ASP A 1 163 ? 4.289 4.303 15.232 1.00 55.88 163 ASP A CA 1
ATOM 1336 C C . ASP A 1 163 ? 5.813 4.317 15.433 1.00 55.88 163 ASP A C 1
ATOM 1338 O O . ASP A 1 163 ? 6.319 5.267 16.027 1.00 55.88 163 ASP A O 1
ATOM 1342 N N . GLU A 1 164 ? 6.543 3.324 14.916 1.00 49.28 164 GLU A N 1
ATOM 1343 C CA . GLU A 1 164 ? 7.978 3.143 15.205 1.00 49.28 164 GLU A CA 1
ATOM 1344 C C . GLU A 1 164 ? 8.912 3.332 14.000 1.00 49.28 164 GLU A C 1
ATOM 1346 O O . GLU A 1 164 ? 10.125 3.404 14.187 1.00 49.28 164 GLU A O 1
ATOM 1351 N N . SER A 1 165 ? 8.391 3.452 12.774 1.00 48.06 165 SER A N 1
ATOM 1352 C CA . SER A 1 165 ? 9.235 3.634 11.587 1.00 48.06 165 SER A CA 1
ATOM 1353 C C . SER A 1 165 ? 9.107 5.048 11.011 1.00 48.06 165 SER A C 1
ATOM 1355 O O . SER A 1 165 ? 8.020 5.414 10.562 1.00 48.06 165 SER A O 1
ATOM 1357 N N . PRO A 1 166 ? 10.196 5.840 10.967 1.00 45.59 166 PRO A N 1
ATOM 1358 C CA . PRO A 1 166 ? 10.212 7.121 10.259 1.00 45.59 166 PRO A CA 1
ATOM 1359 C C . PRO A 1 166 ? 10.082 6.953 8.733 1.00 45.59 166 PRO A C 1
ATOM 1361 O O . PRO A 1 166 ? 9.751 7.914 8.041 1.00 45.59 166 PRO A O 1
ATOM 1364 N N . GLU A 1 167 ? 10.325 5.745 8.211 1.00 45.38 167 GLU A N 1
ATOM 1365 C CA . GLU A 1 167 ? 10.236 5.401 6.784 1.00 45.38 167 GLU A CA 1
ATOM 1366 C C . GLU A 1 167 ? 8.837 4.968 6.362 1.00 45.38 167 GLU A C 1
ATOM 1368 O O . GLU A 1 167 ? 8.463 5.127 5.197 1.00 45.38 167 GLU A O 1
ATOM 1373 N N . LEU A 1 168 ? 8.032 4.482 7.316 1.00 50.47 168 LEU A N 1
ATOM 1374 C CA . LEU A 1 168 ? 6.593 4.483 7.145 1.00 50.47 168 LEU A CA 1
ATOM 1375 C C . LEU A 1 168 ? 6.193 5.952 7.130 1.00 50.47 168 LEU A C 1
ATOM 1377 O O . LEU A 1 168 ? 5.896 6.567 8.155 1.00 50.47 168 LEU A O 1
ATOM 1381 N N . LEU A 1 169 ? 6.163 6.512 5.922 1.00 46.25 169 LEU A N 1
ATOM 1382 C CA . LEU A 1 169 ? 5.347 7.650 5.544 1.00 46.25 169 LEU A CA 1
ATOM 1383 C C . LEU A 1 169 ? 3.897 7.245 5.838 1.00 46.25 169 LEU A C 1
ATOM 1385 O O . LEU A 1 169 ? 3.131 6.985 4.947 1.00 46.25 169 LEU A O 1
ATOM 1389 N N . CYS A 1 170 ? 3.521 7.029 7.084 1.00 50.03 170 CYS A N 1
ATOM 1390 C CA . CYS A 1 170 ? 2.175 7.027 7.627 1.00 50.03 170 CYS A CA 1
ATOM 1391 C C . CYS A 1 170 ? 2.154 8.066 8.759 1.00 50.03 170 CYS A C 1
ATOM 1393 O O . CYS A 1 170 ? 1.299 8.018 9.642 1.00 50.03 170 CYS A O 1
ATOM 1395 N N . GLY A 1 171 ? 3.116 9.007 8.710 1.00 46.28 171 GLY A N 1
ATOM 1396 C CA . GLY A 1 171 ? 3.288 10.127 9.615 1.00 46.28 171 GLY A CA 1
ATOM 1397 C C . GLY A 1 171 ? 1.955 10.824 9.814 1.00 46.28 171 GLY A C 1
ATOM 1398 O O . GLY A 1 171 ? 1.408 11.413 8.881 1.00 46.28 171 GLY A O 1
ATOM 1399 N N . ILE A 1 172 ? 1.443 10.670 11.034 1.00 54.25 172 ILE A N 1
ATOM 1400 C CA . ILE A 1 172 ? 0.191 11.212 11.557 1.00 54.25 172 ILE A CA 1
ATOM 1401 C C . ILE A 1 172 ? -1.011 10.850 10.674 1.00 54.25 172 ILE A C 1
ATOM 1403 O O . ILE A 1 172 ? -1.367 11.572 9.747 1.00 54.25 172 ILE A O 1
ATOM 1407 N N . LEU A 1 173 ? -1.685 9.748 11.003 1.00 59.59 173 LEU A N 1
ATOM 1408 C CA . LEU A 1 173 ? -3.023 9.433 10.491 1.00 59.59 173 LEU A CA 1
ATOM 1409 C C . LEU A 1 173 ? -3.946 10.649 10.694 1.00 59.59 173 LEU A C 1
ATOM 1411 O O . LEU A 1 173 ? -4.009 11.177 11.805 1.00 59.59 173 LEU A O 1
ATOM 1415 N N . SER A 1 174 ? -4.623 11.127 9.641 1.00 59.38 174 SER A N 1
ATOM 1416 C CA . SER A 1 174 ? -5.498 12.298 9.787 1.00 59.38 174 SER A CA 1
ATOM 1417 C C . SER A 1 174 ? -6.850 11.897 10.362 1.00 59.38 174 SER A C 1
ATOM 1419 O O . SER A 1 174 ? -7.317 10.773 10.186 1.00 59.38 174 SER A O 1
ATOM 1421 N N . GLU A 1 175 ? -7.510 12.852 11.011 1.00 61.66 175 GLU A N 1
ATOM 1422 C CA . GLU A 1 175 ? -8.911 12.742 11.419 1.00 61.66 175 GLU A CA 1
ATOM 1423 C C . GLU A 1 175 ? -9.890 12.963 10.255 1.00 61.66 175 GLU A C 1
AT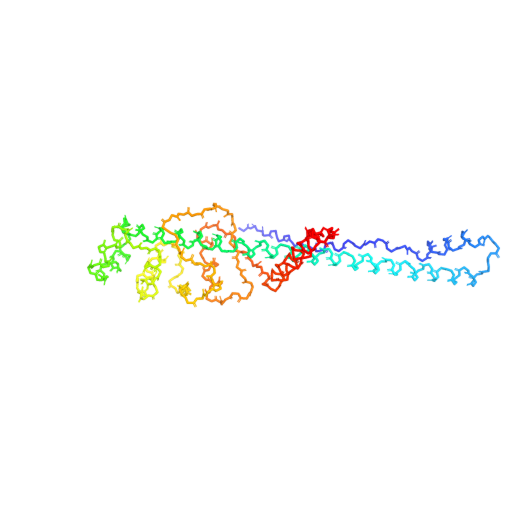OM 1425 O O . GLU A 1 175 ? -11.072 12.655 10.387 1.00 61.66 175 GLU A O 1
ATOM 1430 N N . ALA A 1 176 ? -9.419 13.451 9.102 1.00 58.94 176 ALA A N 1
ATOM 1431 C CA . ALA A 1 176 ? -10.210 13.554 7.878 1.00 58.94 176 ALA A CA 1
ATOM 1432 C C . ALA A 1 176 ? -9.663 12.621 6.789 1.00 58.94 176 ALA A C 1
ATOM 1434 O O . ALA A 1 176 ? -8.461 12.395 6.706 1.00 58.94 176 ALA A O 1
ATOM 1435 N N . MET A 1 177 ? -10.536 12.091 5.927 1.00 62.72 177 MET A N 1
ATOM 1436 C CA . MET A 1 177 ? -10.101 11.288 4.778 1.00 62.72 177 MET A CA 1
ATOM 1437 C C . MET A 1 177 ? -9.478 12.188 3.709 1.00 62.72 177 MET A C 1
ATOM 1439 O O . MET A 1 177 ? -10.181 13.006 3.115 1.00 62.72 177 MET A O 1
ATOM 1443 N N . HIS A 1 178 ? -8.184 12.018 3.435 1.00 58.66 178 HIS A N 1
ATOM 1444 C CA . HIS A 1 178 ? -7.481 12.808 2.419 1.00 58.66 178 HIS A CA 1
ATOM 1445 C C . HIS A 1 178 ? -7.302 12.018 1.111 1.00 58.66 178 HIS A C 1
ATOM 1447 O O . HIS A 1 178 ? -6.752 10.920 1.118 1.00 58.66 178 HIS A O 1
ATOM 1453 N N . SER A 1 179 ? -7.676 12.634 -0.020 1.00 56.09 179 SER A N 1
ATOM 1454 C CA . SER A 1 179 ? -7.337 12.216 -1.399 1.00 56.09 179 SER A CA 1
ATOM 1455 C C . SER A 1 179 ? -7.883 10.846 -1.880 1.00 56.09 179 SER A C 1
ATOM 1457 O O . SER A 1 179 ? -8.517 10.128 -1.111 1.00 56.09 179 SER A O 1
ATOM 1459 N N . PRO A 1 180 ? -7.853 10.544 -3.200 1.00 54.81 180 PRO A N 1
ATOM 1460 C CA . PRO A 1 180 ? -9.035 10.037 -3.891 1.00 54.81 180 PRO A CA 1
ATOM 1461 C C . PRO A 1 180 ? -9.265 8.533 -3.745 1.00 54.81 180 PRO A C 1
ATOM 1463 O O . PRO A 1 180 ? -8.383 7.738 -3.439 1.00 54.81 180 PRO A O 1
ATOM 1466 N N . ASN A 1 181 ? -10.487 8.137 -4.096 1.00 61.06 181 ASN A N 1
ATOM 1467 C CA . ASN A 1 181 ? -10.996 6.769 -4.146 1.00 61.06 181 ASN A CA 1
ATOM 1468 C C . ASN A 1 181 ? -10.344 5.913 -5.266 1.00 61.06 181 ASN A C 1
ATOM 1470 O O . ASN A 1 181 ? -11.017 5.054 -5.834 1.00 61.06 181 ASN A O 1
ATOM 1474 N N . GLY A 1 182 ? -9.067 6.142 -5.601 1.00 73.19 182 GLY A N 1
ATOM 1475 C CA . GLY A 1 182 ? -8.329 5.478 -6.684 1.00 73.19 182 GLY A CA 1
ATOM 1476 C C . GLY A 1 182 ? -8.303 3.957 -6.537 1.00 73.19 182 GLY A C 1
ATOM 1477 O O . GLY A 1 182 ? -8.504 3.442 -5.441 1.00 73.19 182 GLY A O 1
ATOM 1478 N N . ALA A 1 183 ? -8.124 3.223 -7.635 1.00 86.44 183 ALA A N 1
ATOM 1479 C CA . ALA A 1 183 ? -8.265 1.764 -7.650 1.00 86.44 183 ALA A CA 1
ATOM 1480 C C . ALA A 1 183 ? -7.095 1.011 -6.995 1.00 86.44 183 ALA A C 1
ATOM 1482 O O . ALA A 1 183 ? -7.272 -0.141 -6.610 1.00 86.44 183 ALA A O 1
ATOM 1483 N N . TYR A 1 184 ? -5.947 1.665 -6.811 1.00 88.75 184 TYR A N 1
ATOM 1484 C CA . TYR A 1 184 ? -4.690 1.012 -6.454 1.00 88.75 184 TYR A CA 1
ATOM 1485 C C . TYR A 1 184 ? -4.189 1.373 -5.055 1.00 88.75 184 TYR A C 1
ATOM 1487 O O . TYR A 1 184 ? -4.471 2.448 -4.520 1.00 88.75 184 TYR A O 1
ATOM 1495 N N . VAL A 1 185 ? -3.409 0.456 -4.493 1.00 91.12 185 VAL A N 1
ATOM 1496 C CA . VAL A 1 185 ? -2.583 0.617 -3.297 1.00 91.12 185 VAL A CA 1
ATOM 1497 C C . VAL A 1 185 ? -1.179 0.185 -3.661 1.00 91.12 185 VAL A C 1
ATOM 1499 O O . VAL A 1 185 ? -1.001 -0.925 -4.160 1.00 91.12 185 VAL A O 1
ATOM 1502 N N . TYR A 1 186 ? -0.195 1.035 -3.399 1.00 91.50 186 TYR A N 1
ATOM 1503 C CA . TYR A 1 186 ? 1.195 0.724 -3.714 1.00 91.50 186 TYR A CA 1
ATOM 1504 C C . TYR A 1 186 ? 1.958 0.339 -2.454 1.00 91.50 186 TYR A C 1
ATOM 1506 O O . TYR A 1 186 ? 1.819 0.998 -1.424 1.00 91.50 186 TYR A O 1
ATOM 1514 N N . ILE A 1 187 ? 2.773 -0.709 -2.536 1.00 92.69 187 ILE A N 1
ATOM 1515 C CA . ILE A 1 187 ? 3.662 -1.145 -1.457 1.00 92.69 187 ILE A CA 1
ATOM 1516 C C . ILE A 1 187 ? 5.052 -1.479 -2.005 1.00 92.69 187 ILE A C 1
ATOM 1518 O O . ILE A 1 187 ? 5.179 -1.932 -3.141 1.00 92.69 187 ILE A O 1
ATOM 1522 N N . SER A 1 188 ? 6.088 -1.240 -1.206 1.00 92.94 188 SER A N 1
ATOM 1523 C CA . SER A 1 188 ? 7.459 -1.614 -1.555 1.00 92.94 188 SER A CA 1
ATOM 1524 C C . SER A 1 188 ? 7.595 -3.134 -1.694 1.00 92.94 188 SER A C 1
ATOM 1526 O O . SER A 1 188 ? 7.001 -3.889 -0.920 1.00 92.94 188 SER A O 1
ATOM 1528 N N . ASP A 1 189 ? 8.401 -3.590 -2.650 1.00 94.12 189 ASP A N 1
ATOM 1529 C CA . ASP A 1 189 ? 8.853 -4.982 -2.741 1.00 94.12 189 ASP A CA 1
ATOM 1530 C C . ASP A 1 189 ? 9.754 -5.396 -1.564 1.00 94.12 189 ASP A C 1
ATOM 1532 O O . ASP A 1 189 ? 9.858 -6.585 -1.261 1.00 94.12 189 ASP A O 1
ATOM 1536 N N . GLN A 1 190 ? 10.322 -4.422 -0.851 1.00 92.44 190 GLN A N 1
ATOM 1537 C CA . GLN A 1 190 ? 11.098 -4.605 0.378 1.00 92.44 190 GLN A CA 1
ATOM 1538 C C . GLN A 1 190 ? 10.250 -4.467 1.658 1.00 92.44 190 GLN A C 1
ATOM 1540 O O . GLN A 1 190 ? 10.783 -4.554 2.764 1.00 92.44 190 GLN A O 1
ATOM 1545 N N . ALA A 1 191 ? 8.931 -4.255 1.551 1.00 89.19 191 ALA A N 1
ATOM 1546 C CA . ALA A 1 191 ? 8.081 -4.081 2.728 1.00 89.19 191 ALA A CA 1
ATOM 1547 C C . ALA A 1 191 ? 8.069 -5.338 3.626 1.00 89.19 191 ALA A C 1
ATOM 1549 O O . ALA A 1 191 ? 7.988 -6.466 3.121 1.00 89.19 191 ALA A O 1
ATOM 1550 N N . PRO A 1 192 ? 8.063 -5.181 4.966 1.00 89.44 192 PRO A N 1
ATOM 1551 C CA . PRO A 1 192 ? 7.951 -6.302 5.889 1.00 89.44 192 PRO A CA 1
ATOM 1552 C C . PRO A 1 192 ? 6.760 -7.213 5.565 1.00 89.44 192 PRO A C 1
ATOM 1554 O O . PRO A 1 192 ? 5.652 -6.756 5.279 1.00 89.44 192 PRO A O 1
ATOM 1557 N N . ALA A 1 193 ? 6.944 -8.530 5.702 1.00 91.25 193 ALA A N 1
ATOM 1558 C CA . ALA A 1 193 ? 5.911 -9.513 5.355 1.00 91.25 193 ALA A CA 1
ATOM 1559 C C . ALA A 1 193 ? 4.573 -9.284 6.087 1.00 91.25 193 ALA A C 1
ATOM 1561 O O . ALA A 1 193 ? 3.502 -9.552 5.536 1.00 91.25 193 ALA A O 1
ATOM 1562 N N . VAL A 1 194 ? 4.624 -8.778 7.325 1.00 91.44 194 VAL A N 1
ATOM 1563 C CA . VAL A 1 194 ? 3.435 -8.417 8.113 1.00 91.44 194 VAL A CA 1
ATOM 1564 C C . VAL A 1 194 ? 2.652 -7.290 7.438 1.00 91.44 194 VAL A C 1
ATOM 1566 O O . VAL A 1 194 ? 1.434 -7.397 7.291 1.00 91.44 194 VAL A O 1
ATOM 1569 N N . GLU A 1 195 ? 3.346 -6.253 6.977 1.00 90.81 195 GLU A N 1
ATOM 1570 C CA . GLU A 1 195 ? 2.767 -5.105 6.285 1.00 90.81 195 GLU A CA 1
ATOM 1571 C C . GLU A 1 195 ? 2.189 -5.501 4.923 1.00 90.81 195 GLU A C 1
ATOM 1573 O O . GLU A 1 195 ? 1.014 -5.244 4.648 1.00 90.81 195 GLU A O 1
ATOM 1578 N N . ALA A 1 196 ? 2.957 -6.235 4.113 1.00 92.56 196 ALA A N 1
ATOM 1579 C CA . ALA A 1 196 ? 2.497 -6.726 2.817 1.00 92.56 196 ALA A CA 1
ATOM 1580 C C . ALA A 1 196 ? 1.244 -7.601 2.942 1.00 92.56 196 ALA A C 1
ATOM 1582 O O . ALA A 1 196 ? 0.264 -7.437 2.205 1.00 92.56 196 ALA A O 1
ATOM 1583 N N . LYS A 1 197 ? 1.219 -8.503 3.930 1.00 95.81 197 LYS A N 1
ATOM 1584 C CA . LYS A 1 197 ? 0.049 -9.344 4.202 1.00 95.81 197 LYS A CA 1
ATOM 1585 C C . LYS A 1 197 ? -1.144 -8.516 4.674 1.00 95.81 197 LYS A C 1
ATOM 1587 O O . LYS A 1 197 ? -2.277 -8.820 4.284 1.00 95.81 197 LYS A O 1
ATOM 1592 N N . PHE A 1 198 ? -0.909 -7.494 5.493 1.00 95.50 198 PHE A N 1
ATOM 1593 C CA . PHE A 1 198 ? -1.938 -6.580 5.973 1.00 95.50 198 PHE A CA 1
ATOM 1594 C C . PHE A 1 198 ? -2.596 -5.817 4.819 1.00 95.50 198 PHE A C 1
ATOM 1596 O O . PHE A 1 198 ? -3.801 -5.982 4.601 1.00 95.50 198 PHE A O 1
ATOM 1603 N N . PHE A 1 199 ? -1.822 -5.083 4.013 1.00 94.12 199 PHE A N 1
ATOM 1604 C CA . PHE A 1 199 ? -2.369 -4.300 2.902 1.00 94.12 199 PHE A CA 1
ATOM 1605 C C . PHE A 1 199 ? -2.991 -5.164 1.808 1.00 94.12 199 PHE A C 1
ATOM 1607 O O . PHE A 1 199 ? -4.024 -4.782 1.266 1.00 94.12 199 PHE A O 1
ATOM 1614 N N . LYS A 1 200 ? -2.477 -6.373 1.550 1.00 96.31 200 LYS A N 1
ATOM 1615 C CA . LYS A 1 200 ? -3.127 -7.327 0.634 1.00 96.31 200 LYS A CA 1
ATOM 1616 C C . LYS A 1 200 ? -4.555 -7.666 1.057 1.00 96.31 200 LYS A C 1
ATOM 1618 O O . LYS A 1 200 ? -5.469 -7.685 0.233 1.00 96.31 200 LYS A O 1
ATOM 1623 N N . ASN A 1 201 ? -4.766 -7.945 2.342 1.00 97.69 201 ASN A N 1
ATOM 1624 C CA . ASN A 1 201 ? -6.102 -8.258 2.850 1.00 97.69 201 ASN A CA 1
ATOM 1625 C C . ASN A 1 201 ? -6.989 -7.012 2.911 1.00 97.69 201 ASN A C 1
ATOM 1627 O O . ASN A 1 201 ? -8.183 -7.098 2.614 1.00 97.69 201 ASN A O 1
ATOM 1631 N N . LEU A 1 202 ? -6.403 -5.865 3.249 1.00 95.25 202 LEU A N 1
ATOM 1632 C CA . LEU A 1 202 ? -7.115 -4.599 3.330 1.00 95.25 202 LEU A CA 1
ATOM 1633 C C . LEU A 1 202 ? -7.605 -4.123 1.958 1.00 95.25 202 LEU A C 1
ATOM 1635 O O . LEU A 1 202 ? -8.783 -3.797 1.805 1.00 95.25 202 LEU A O 1
ATOM 1639 N N . ALA A 1 203 ? -6.733 -4.172 0.950 1.00 94.62 203 ALA A N 1
ATOM 1640 C CA . ALA A 1 203 ? -7.050 -3.864 -0.439 1.00 94.62 203 ALA A CA 1
ATOM 1641 C C . ALA A 1 203 ? -8.209 -4.732 -0.940 1.00 94.62 203 ALA A C 1
ATOM 1643 O O . ALA A 1 203 ? -9.198 -4.205 -1.449 1.00 94.62 203 ALA A O 1
ATOM 1644 N N . ARG A 1 204 ? -8.174 -6.043 -0.665 1.00 95.88 204 ARG A N 1
ATOM 1645 C CA . ARG A 1 204 ? -9.267 -6.962 -1.014 1.00 95.88 204 ARG A CA 1
ATOM 1646 C C . ARG A 1 204 ? -10.609 -6.542 -0.406 1.00 95.88 204 ARG A C 1
ATOM 1648 O O . ARG A 1 204 ? -11.610 -6.494 -1.117 1.00 95.88 204 ARG A O 1
ATOM 1655 N N . VAL A 1 205 ? -10.645 -6.222 0.890 1.00 95.50 205 VAL A N 1
ATOM 1656 C CA . VAL A 1 205 ? -11.883 -5.796 1.574 1.00 95.50 205 VAL A CA 1
ATOM 1657 C C . VAL A 1 205 ? -12.437 -4.497 0.989 1.00 95.50 205 VAL A C 1
ATOM 1659 O O . VAL A 1 205 ? -13.653 -4.339 0.858 1.00 95.50 205 VAL A O 1
ATOM 1662 N N . PHE A 1 206 ? -11.560 -3.569 0.613 1.00 91.94 206 PHE A N 1
ATOM 1663 C CA . PHE A 1 206 ? -11.949 -2.278 0.051 1.00 91.94 206 PHE A CA 1
ATOM 1664 C C . PHE A 1 206 ? -12.019 -2.243 -1.477 1.00 91.94 206 PHE A C 1
ATOM 1666 O O . PHE A 1 206 ? -12.228 -1.159 -2.028 1.00 91.94 206 PHE A O 1
ATOM 1673 N N . ARG A 1 207 ? -11.920 -3.408 -2.136 1.00 92.88 207 ARG A N 1
ATOM 1674 C CA . ARG A 1 207 ? -11.946 -3.576 -3.598 1.00 92.88 207 ARG A CA 1
ATOM 1675 C C . ARG A 1 207 ? -10.920 -2.677 -4.294 1.00 92.88 207 ARG A C 1
ATOM 1677 O O . ARG A 1 207 ? -11.263 -1.880 -5.162 1.00 92.88 207 ARG A O 1
ATOM 1684 N N . LYS A 1 208 ? -9.677 -2.780 -3.837 1.00 91.25 208 LYS A N 1
ATOM 1685 C CA . LYS A 1 208 ? -8.502 -2.125 -4.404 1.00 91.25 208 LYS A CA 1
ATOM 1686 C C . LYS A 1 208 ? -7.520 -3.176 -4.902 1.00 91.25 208 LYS A C 1
ATOM 1688 O O . LYS A 1 208 ? -7.472 -4.284 -4.362 1.00 91.25 208 LYS A O 1
ATOM 1693 N N . GLU A 1 209 ? -6.727 -2.807 -5.890 1.00 93.31 209 GLU A N 1
ATOM 1694 C CA . GLU A 1 209 ? -5.620 -3.604 -6.400 1.00 93.31 209 GLU A CA 1
ATOM 1695 C C . GLU A 1 209 ? -4.348 -3.253 -5.630 1.00 93.31 209 GLU A C 1
ATOM 1697 O O . GLU A 1 209 ? -4.047 -2.080 -5.421 1.00 93.31 209 GLU A O 1
ATOM 1702 N N . LEU A 1 210 ? -3.630 -4.270 -5.148 1.00 94.50 210 LEU A N 1
ATOM 1703 C CA . LEU A 1 210 ? -2.331 -4.075 -4.511 1.00 94.50 210 LEU A CA 1
ATOM 1704 C C . LEU A 1 210 ? -1.250 -4.251 -5.571 1.00 94.50 210 LEU A C 1
ATOM 1706 O O . LEU A 1 210 ? -1.094 -5.349 -6.103 1.00 94.50 210 LEU A O 1
ATOM 1710 N N . GLU A 1 211 ? -0.484 -3.199 -5.816 1.00 94.94 211 GLU A N 1
ATOM 1711 C CA . GLU A 1 211 ? 0.683 -3.241 -6.681 1.00 94.94 211 GLU A CA 1
ATOM 1712 C C . GLU A 1 211 ? 1.966 -3.070 -5.880 1.00 94.94 211 GLU A C 1
ATOM 1714 O O . GLU A 1 211 ? 2.049 -2.269 -4.947 1.00 94.94 211 GLU A O 1
ATOM 1719 N N . THR A 1 212 ? 2.992 -3.807 -6.289 1.00 94.88 212 THR A N 1
ATOM 1720 C CA . THR A 1 212 ? 4.342 -3.643 -5.766 1.00 94.88 212 THR A CA 1
ATOM 1721 C C . THR A 1 212 ? 5.130 -2.663 -6.626 1.00 94.88 212 THR A C 1
ATOM 1723 O O . THR A 1 212 ? 4.932 -2.572 -7.845 1.00 94.88 212 THR A O 1
ATOM 1726 N N . TYR A 1 213 ? 6.037 -1.932 -5.991 1.00 92.44 213 TYR A N 1
ATOM 1727 C CA . TYR A 1 213 ? 7.068 -1.160 -6.671 1.00 92.44 213 TYR A CA 1
ATOM 1728 C C . TYR A 1 213 ? 8.444 -1.586 -6.173 1.00 92.44 213 TYR A C 1
ATOM 1730 O O . TYR A 1 213 ? 8.590 -1.980 -5.020 1.00 92.44 213 TYR A O 1
ATOM 1738 N N . ASN A 1 214 ? 9.434 -1.503 -7.053 1.00 95.62 214 ASN A N 1
ATOM 1739 C CA . ASN A 1 214 ? 10.822 -1.756 -6.723 1.00 95.62 214 ASN A CA 1
ATOM 1740 C C . ASN A 1 214 ? 11.424 -0.548 -6.003 1.00 95.62 214 ASN A C 1
ATOM 1742 O O . ASN A 1 214 ? 11.477 0.551 -6.566 1.00 95.62 214 ASN A O 1
ATOM 1746 N N . GLN A 1 215 ? 11.837 -0.748 -4.753 1.00 93.38 215 GLN A N 1
ATOM 1747 C CA . GLN A 1 215 ? 12.370 0.324 -3.914 1.00 93.38 215 GLN A CA 1
ATOM 1748 C C . GLN A 1 215 ? 13.664 0.920 -4.481 1.00 93.38 215 GLN A C 1
ATOM 1750 O O . GLN A 1 215 ? 13.791 2.144 -4.519 1.00 93.38 215 GLN A O 1
ATOM 1755 N N . ASP A 1 216 ? 14.578 0.083 -4.972 1.00 93.62 216 ASP A N 1
ATOM 1756 C CA . ASP A 1 216 ? 15.895 0.518 -5.451 1.00 93.62 216 ASP A CA 1
ATOM 1757 C C . ASP A 1 216 ? 15.765 1.408 -6.697 1.00 93.62 216 ASP A C 1
ATOM 1759 O O . ASP A 1 216 ? 16.340 2.494 -6.764 1.00 93.62 216 ASP A O 1
ATOM 1763 N N . LEU A 1 217 ? 14.920 1.012 -7.656 1.00 93.75 217 LEU A N 1
ATOM 1764 C CA . LEU A 1 217 ? 14.617 1.818 -8.843 1.00 93.75 217 LEU A CA 1
ATOM 1765 C C . LEU A 1 217 ? 13.907 3.127 -8.479 1.00 93.75 217 LEU A C 1
ATOM 1767 O O . LEU A 1 217 ? 14.154 4.167 -9.092 1.00 93.75 217 LEU A O 1
ATOM 1771 N N . ALA A 1 218 ? 13.028 3.099 -7.475 1.00 91.81 218 ALA A N 1
ATOM 1772 C CA . ALA A 1 218 ? 12.377 4.310 -6.994 1.00 91.81 218 ALA A CA 1
ATOM 1773 C C . ALA A 1 218 ? 13.375 5.274 -6.331 1.00 91.81 218 ALA A C 1
ATOM 1775 O O . ALA A 1 218 ? 13.247 6.488 -6.483 1.00 91.81 218 ALA A O 1
ATOM 1776 N N . GLU A 1 219 ? 14.355 4.762 -5.584 1.00 91.38 219 GLU A N 1
ATOM 1777 C CA . GLU A 1 219 ? 15.445 5.552 -5.001 1.00 91.38 219 GLU A CA 1
ATOM 1778 C C . GLU A 1 219 ? 16.360 6.144 -6.062 1.00 91.38 219 GLU A C 1
ATOM 1780 O O . GLU A 1 219 ? 16.648 7.341 -6.002 1.00 91.38 219 GLU A O 1
ATOM 1785 N N . GLN A 1 220 ? 16.733 5.347 -7.061 1.00 91.06 220 GLN A N 1
ATOM 1786 C CA . GLN A 1 220 ? 17.510 5.813 -8.201 1.00 91.06 220 GLN A CA 1
ATOM 1787 C C . GLN A 1 220 ? 16.828 7.007 -8.886 1.00 91.06 220 GLN A C 1
ATOM 1789 O O . GLN A 1 220 ? 17.446 8.059 -9.045 1.00 91.06 220 GLN A O 1
ATOM 1794 N N . GLY A 1 221 ? 15.532 6.903 -9.198 1.00 87.94 221 GLY A N 1
ATOM 1795 C CA . GLY A 1 221 ? 14.800 7.984 -9.867 1.00 87.94 221 GLY A CA 1
ATOM 1796 C C . GLY A 1 221 ? 14.675 9.274 -9.047 1.00 87.94 221 GLY A C 1
ATOM 1797 O O . GLY A 1 221 ? 14.558 10.361 -9.615 1.00 87.94 221 GLY A O 1
ATOM 1798 N N . ILE A 1 222 ? 14.699 9.185 -7.712 1.00 87.50 222 ILE A N 1
ATOM 1799 C CA . ILE A 1 222 ? 14.739 10.368 -6.837 1.00 87.50 222 ILE A CA 1
ATOM 1800 C C . ILE A 1 222 ? 16.145 10.975 -6.823 1.00 87.50 222 ILE A C 1
ATOM 1802 O O . ILE A 1 222 ? 16.285 12.195 -6.878 1.00 87.50 222 ILE A O 1
ATOM 1806 N N . GLN A 1 223 ? 17.192 10.149 -6.762 1.00 88.19 223 GLN A N 1
ATOM 1807 C CA . GLN A 1 223 ? 18.575 10.629 -6.784 1.00 88.19 223 GLN A CA 1
ATOM 1808 C C . GLN A 1 223 ? 18.909 11.341 -8.099 1.00 88.19 223 GLN A C 1
ATOM 1810 O O . GLN A 1 223 ? 19.505 12.418 -8.064 1.00 88.19 223 GLN A O 1
ATOM 1815 N N . GLU A 1 224 ? 18.486 10.784 -9.236 1.00 88.25 224 GLU A N 1
ATOM 1816 C CA . GLU A 1 224 ? 18.662 11.391 -10.561 1.00 88.25 224 GLU A CA 1
ATOM 1817 C C . GLU A 1 224 ? 18.031 12.792 -10.624 1.00 88.25 224 GLU A C 1
ATOM 1819 O O . GLU A 1 224 ? 18.707 13.755 -10.984 1.00 88.25 224 GLU A O 1
ATOM 1824 N N . GLU A 1 225 ? 16.790 12.943 -10.152 1.00 84.25 225 GLU A N 1
ATOM 1825 C CA . GLU A 1 225 ? 16.096 14.238 -10.099 1.00 84.25 225 GLU A CA 1
ATOM 1826 C C . GLU A 1 225 ? 16.802 15.250 -9.181 1.00 84.25 225 GLU A C 1
ATOM 1828 O O . GLU A 1 225 ? 16.933 16.426 -9.525 1.00 84.25 225 GLU A O 1
ATOM 1833 N N . VAL A 1 226 ? 17.303 14.813 -8.021 1.00 81.25 226 VAL A N 1
ATOM 1834 C CA . VAL A 1 226 ? 18.058 15.685 -7.105 1.00 81.25 226 VAL A CA 1
ATOM 1835 C C . VAL A 1 226 ? 19.363 16.161 -7.747 1.00 81.25 226 VAL A C 1
ATOM 1837 O O . VAL A 1 226 ? 19.744 17.325 -7.584 1.00 81.25 226 VAL A O 1
ATOM 1840 N N . VAL A 1 227 ? 20.066 15.284 -8.468 1.00 82.81 227 VAL A N 1
ATOM 1841 C CA . VAL A 1 227 ? 21.299 15.637 -9.184 1.00 82.81 227 VAL A CA 1
ATOM 1842 C C . VAL A 1 227 ? 21.006 16.621 -10.315 1.00 82.81 227 VAL A C 1
ATOM 1844 O O . VAL A 1 227 ? 21.725 17.614 -10.446 1.00 82.81 227 VAL A O 1
ATOM 1847 N N . GLU A 1 228 ? 19.952 16.393 -11.097 1.00 80.94 228 GLU A N 1
ATOM 1848 C CA . GLU A 1 228 ? 19.528 17.314 -12.155 1.00 80.94 228 GLU A CA 1
ATOM 1849 C C . GLU A 1 228 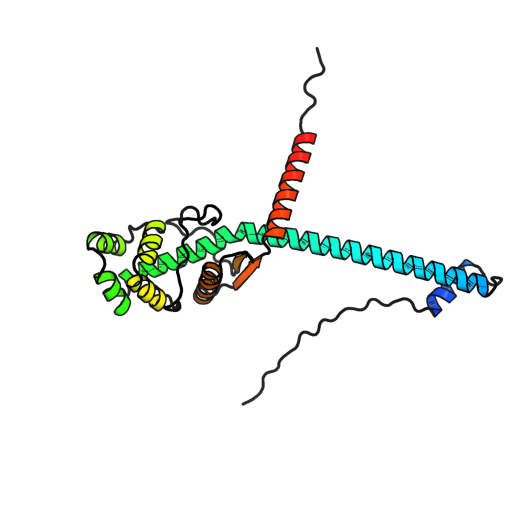? 19.150 18.685 -11.595 1.00 80.94 228 GLU A C 1
ATOM 1851 O O . GLU A 1 228 ? 19.711 19.688 -12.033 1.00 80.94 228 GLU A O 1
ATOM 1856 N N . ALA A 1 229 ? 18.315 18.741 -10.555 1.00 80.00 229 ALA A N 1
ATOM 1857 C CA . ALA A 1 229 ? 17.921 19.995 -9.916 1.00 80.00 229 ALA A CA 1
ATOM 1858 C C . ALA A 1 229 ? 19.133 20.802 -9.415 1.00 80.00 229 ALA A C 1
ATOM 1860 O O . ALA A 1 229 ? 19.191 22.023 -9.584 1.00 80.00 229 ALA A O 1
ATOM 1861 N N . ARG A 1 230 ? 20.142 20.126 -8.843 1.00 80.81 230 ARG A N 1
ATOM 1862 C CA . ARG A 1 230 ? 21.402 20.760 -8.415 1.00 80.81 230 ARG A CA 1
ATOM 1863 C C . ARG A 1 230 ? 22.217 21.294 -9.590 1.00 80.81 230 ARG A C 1
ATOM 1865 O O . ARG A 1 230 ? 22.782 22.380 -9.479 1.00 80.81 230 ARG A O 1
ATOM 1872 N N . ARG A 1 231 ? 22.278 20.562 -10.707 1.00 78.31 231 ARG A N 1
ATOM 1873 C CA . ARG A 1 231 ? 22.965 21.015 -11.928 1.00 78.31 231 ARG A CA 1
ATOM 1874 C C . ARG A 1 231 ? 22.287 22.249 -12.512 1.00 78.31 231 ARG A C 1
ATOM 1876 O O . ARG A 1 231 ? 22.977 23.226 -12.782 1.00 78.31 231 ARG A O 1
ATOM 1883 N N . THR A 1 232 ? 20.959 22.238 -12.629 1.00 78.25 232 THR A N 1
ATOM 1884 C CA . THR A 1 232 ? 20.185 23.373 -13.149 1.00 78.25 232 THR A CA 1
ATOM 1885 C C . THR A 1 232 ? 20.342 24.614 -12.267 1.00 78.25 232 THR A C 1
ATOM 1887 O O . THR A 1 232 ? 20.545 25.711 -12.785 1.00 78.25 232 THR A O 1
ATOM 1890 N N . ALA A 1 233 ? 20.330 24.446 -10.940 1.00 73.88 233 ALA A N 1
ATOM 1891 C CA . ALA A 1 233 ? 20.570 25.534 -9.992 1.00 73.88 233 ALA A CA 1
ATOM 1892 C C . ALA A 1 233 ? 22.000 26.100 -10.083 1.00 73.88 233 ALA A C 1
ATOM 1894 O O . ALA A 1 233 ? 22.177 27.314 -10.027 1.00 73.88 233 ALA A O 1
ATOM 1895 N N . ALA A 1 234 ? 23.014 25.249 -10.282 1.00 72.31 234 ALA A N 1
ATOM 1896 C CA . ALA A 1 234 ? 24.403 25.681 -10.461 1.00 72.31 234 ALA A CA 1
ATOM 1897 C C . ALA A 1 234 ? 24.619 26.454 -11.775 1.00 72.31 234 ALA A C 1
ATOM 1899 O O . ALA A 1 234 ? 25.393 27.405 -11.804 1.00 72.31 234 ALA A O 1
ATOM 1900 N N . THR A 1 235 ? 23.908 26.093 -12.848 1.00 71.00 235 THR A N 1
ATOM 1901 C CA . THR A 1 235 ? 23.932 26.838 -14.120 1.00 71.00 235 THR A CA 1
ATOM 1902 C C . THR A 1 235 ? 23.105 28.126 -14.104 1.00 71.00 235 THR A C 1
ATOM 1904 O O . THR A 1 235 ? 23.306 28.979 -14.961 1.00 71.00 235 THR A O 1
ATOM 1907 N N . ALA A 1 236 ? 22.179 28.277 -13.152 1.00 61.34 236 ALA A N 1
ATOM 1908 C CA . ALA A 1 236 ? 21.316 29.452 -13.015 1.00 61.34 236 ALA A CA 1
ATOM 1909 C C . ALA A 1 236 ? 21.858 30.510 -12.033 1.00 61.34 236 ALA A C 1
ATOM 1911 O O . ALA A 1 236 ? 21.245 31.568 -11.888 1.00 61.34 236 ALA A O 1
ATOM 1912 N N . ALA A 1 237 ? 22.987 30.255 -11.359 1.00 49.47 237 ALA A N 1
ATOM 1913 C CA . ALA A 1 237 ? 23.649 31.252 -10.523 1.00 49.47 237 ALA A CA 1
ATOM 1914 C C . ALA A 1 237 ? 24.225 32.376 -11.412 1.00 49.47 237 ALA A C 1
ATOM 1916 O O . ALA A 1 237 ? 25.075 32.097 -12.263 1.00 49.47 237 ALA A O 1
ATOM 1917 N N . PRO A 1 238 ? 23.780 33.638 -11.265 1.00 53.50 238 PRO A N 1
ATOM 1918 C CA . PRO A 1 238 ? 24.297 34.724 -12.079 1.00 53.50 238 PRO A CA 1
ATOM 1919 C C . PRO A 1 238 ? 25.742 35.037 -11.683 1.00 53.50 238 PRO A C 1
ATOM 1921 O O . PRO A 1 238 ? 26.076 35.114 -10.500 1.00 53.50 238 PRO A O 1
ATOM 1924 N N . VAL A 1 239 ? 26.578 35.279 -12.694 1.00 52.72 239 VAL A N 1
ATOM 1925 C CA . VAL A 1 239 ? 27.847 36.005 -12.570 1.00 52.72 239 VAL A CA 1
ATOM 1926 C C . VAL A 1 239 ? 27.503 37.432 -12.138 1.00 52.72 239 VAL A C 1
ATOM 1928 O O . VAL A 1 239 ? 27.353 38.329 -12.960 1.00 52.72 239 VAL A O 1
ATOM 1931 N N . ALA A 1 240 ? 27.284 37.624 -10.845 1.00 51.41 240 ALA A N 1
ATOM 1932 C CA . ALA A 1 240 ? 27.108 38.925 -10.225 1.00 51.41 240 ALA A CA 1
ATOM 1933 C C . ALA A 1 240 ? 28.330 39.212 -9.354 1.00 51.41 240 ALA A C 1
ATOM 1935 O O . ALA A 1 240 ? 28.211 39.267 -8.139 1.00 51.41 240 ALA A O 1
ATOM 1936 N N . ASP A 1 241 ? 29.501 39.322 -9.984 1.00 50.53 241 ASP A N 1
ATOM 1937 C CA . ASP A 1 241 ? 30.571 40.203 -9.505 1.00 50.53 241 ASP A CA 1
ATOM 1938 C C . ASP A 1 241 ? 31.668 40.338 -10.573 1.00 50.53 241 ASP A C 1
ATOM 1940 O O . ASP A 1 241 ? 32.583 39.523 -10.668 1.00 50.53 241 ASP A O 1
ATOM 1944 N N . ALA A 1 242 ? 31.538 41.343 -11.439 1.00 47.69 242 ALA A N 1
ATOM 1945 C CA . ALA A 1 242 ? 32.639 41.854 -12.256 1.00 47.69 242 ALA A CA 1
ATOM 1946 C C . ALA A 1 242 ? 32.311 43.269 -12.757 1.00 47.69 242 ALA A C 1
ATOM 1948 O O . ALA A 1 242 ? 32.197 43.512 -13.956 1.00 47.69 242 ALA A O 1
ATOM 1949 N N . SER A 1 243 ? 32.143 44.209 -11.828 1.00 42.97 243 SER A N 1
ATOM 1950 C CA . SER A 1 243 ? 32.330 45.636 -12.112 1.00 42.97 243 SER A CA 1
ATOM 1951 C C . SER A 1 243 ? 32.664 46.367 -10.811 1.00 42.97 243 SER A C 1
ATOM 1953 O O . SER A 1 243 ? 31.769 46.862 -10.125 1.00 42.97 243 SER A O 1
ATOM 1955 N N . ALA A 1 244 ? 33.957 46.366 -10.482 1.00 43.56 244 ALA A N 1
ATOM 1956 C CA . ALA A 1 244 ? 34.601 47.321 -9.585 1.00 43.56 244 ALA A CA 1
ATOM 1957 C C . ALA A 1 244 ? 35.282 48.407 -10.429 1.00 43.56 244 ALA A C 1
ATOM 1959 O O . ALA A 1 244 ? 35.759 48.056 -11.536 1.00 43.56 244 ALA A O 1
#

Organism: Guillardia theta (strain CCMP2712) (NCBI:txid905079)